Protein 5DYN (pdb70)

Sequence (363 aa):
VGSRTVLVYMIAQNSLAPLASADIEEMKEGMRQVDATSGNLLVYIDDYSAPRLIRLGKDKKGKVVEETIENYPEQNSADANVMKKVISTAFNQYKAEKYGMVFWSHGEGWIPSPAKTRWFGQDGNNYMDDIADLHAALQVAPDLDFLFFDACFMEAVEVAYALRDCGSYLISSPTEIPGPGAPYQTVVPAMFSAENAALKIASCYYDYYQSRYDDGIGMSNEDWTGGVSVGVAKMSELENNLAVATSKVLPRYITGKQNFDLSGVMCYDRRTDKQYYYDLDRFIYQITAGNGDYDSWREAFDKVMVYWKSTPRNYSAYAGMFTMNQDAKGLSTYIPRMSAPSLNTSYQQTEEWYKVSGWADTGWYK

Foldseek 3Di:
DPAEEEEEEAPAQDPCLVVVVVVVVVVLVVCLPPDQVRYWYWYWHDYVDWIFIWTQHADPVSRTDTGTQDTHGDDRSVDPVNVVVNVCSRCVVPPHPYYYYHYHDDDDPPDDDPDDDD/DDDDDPPDHDDLLNVLVVLVVPDAEQEDADLFAQCQALLSLQSCLRNYFKYKDFNAGHQPLTAPCVQLVVLCVDPDPSRVSNQCRRQVVQQVQADCQVVDDSVRHNQGDKMWMWGSVLSLVLLQLLLVQAQVQFAAADDDPCVVWAQRYPQVVPSFWTQPLVVSCRSVVVDPSSVSSVVSVVNTTPDIDTDQWGQDPRHGIDGDDPPGRGYIYGDDDPVCVVVVVVVCVGPSCVRSNVCNGNNHD

Organism: Bacteroides fragilis (strain ATCC 25285 / DSM 2151 / CCUG 4856 / JCM 11019 / LMG 10263 / NCTC 9343 / Onslow / VPI 2553 / EN-2) (NCBI:txid272559)

Radius of gyration: 20.01 Å; Cα contacts (8 Å, |Δi|>4): 851; chains: 2; bounding box: 63×44×42 Å

B-factor: mean 39.7, std 9.01, range [21.42, 95.85]

Solvent-accessible surface area: 14608 Å² total; per-residue (Å²): 151,58,9,9,0,0,0,0,0,0,0,0,47,13,82,28,13,106,38,2,70,50,2,17,90,41,0,38,92,1,0,143,157,10,91,16,117,29,6,15,2,0,0,0,2,0,25,151,62,50,1,62,0,11,27,2,0,62,38,209,98,39,147,21,48,97,58,91,36,49,100,8,100,104,41,44,0,6,56,19,102,27,0,64,102,0,0,36,27,0,7,88,106,48,145,20,94,60,32,0,0,0,0,9,4,48,7,16,0,13,14,33,13,94,60,157,134,286,26,0,0,39,6,30,121,70,44,2,37,13,74,66,0,51,40,0,5,96,67,15,39,103,0,22,0,0,2,0,8,2,25,4,0,0,0,0,4,0,0,15,16,0,68,79,6,7,41,54,0,0,2,0,0,0,14,24,6,23,28,4,1,4,0,45,57,0,0,38,5,0,36,24,97,84,76,1,4,62,93,0,0,34,33,1,23,72,64,4,76,78,109,51,75,61,13,120,62,46,45,78,175,78,22,10,0,1,1,0,1,0,0,0,76,1,86,36,0,96,61,0,4,78,12,1,42,147,4,2,36,156,63,7,101,42,121,135,81,45,108,38,84,59,9,3,14,0,2,68,17,117,123,74,68,29,1,18,0,4,0,29,2,0,87,64,30,1,88,24,58,50,31,11,82,72,3,68,123,9,4,83,114,0,26,64,33,53,98,30,3,77,69,3,67,1,74,142,62,22,41,10,77,4,50,158,58,3,39,0,0,0,2,0,2,3,32,92,100,24,87,85,27,14,79,20,0,68,122,19,83,1,16,114,58,0,7,3,38,90,0,18,13,44,179

Nearest PDB structures (foldseek):
  5dyn-assembly1_B  TM=1.004E+00  e=4.294E-53  Bacteroides fragilis
  6n9j-assembly2_B  TM=9.145E-01  e=2.510E-24  Bacteroides thetaiotaomicron VPI-5482
  6n9j-assembly1_A  TM=9.187E-01  e=7.320E-24  Bacteroides thetaiotaomicron VPI-5482
  4yec-assembly1_B  TM=8.849E-01  e=1.278E-18  Parabacteroides merdae ATCC 43184
  5l20-assembly2_B  TM=8.990E-01  e=5.184E-16  Bacteroides thetaiotaomicron VPI-5482

Structure (mmCIF, N/CA/C/O backbone):
data_5DYN
#
_entry.id   5DYN
#
_cell.length_a   124.320
_cell.length_b   48.900
_cell.length_c   60.880
_cell.angle_alpha   90.00
_cell.angle_beta   90.00
_cell.angle_gamma   90.00
#
_symmetry.space_group_name_H-M   'P 21 21 2'
#
loop_
_entity.id
_entity.type
_entity.pdbx_description
1 polymer 'Putative peptidase'
2 polymer 'Putative peptidase'
3 non-polymer 'SODIUM ION'
4 non-polymer 'CHLORIDE ION'
5 water water
#
loop_
_atom_site.group_PDB
_atom_site.id
_atom_site.type_symbol
_atom_site.label_atom_id
_atom_site.label_alt_id
_atom_site.label_comp_id
_atom_site.label_asym_id
_atom_site.label_entity_id
_atom_site.label_seq_id
_atom_site.pdbx_PDB_ins_code
_atom_site.Cartn_x
_atom_site.Cartn_y
_atom_site.Cartn_z
_atom_site.occupancy
_atom_site.B_iso_or_equiv
_atom_site.auth_seq_id
_atom_site.auth_comp_id
_atom_site.auth_asym_id
_atom_site.auth_atom_id
_atom_site.pdbx_PDB_model_num
ATOM 1 N N . VAL A 1 13 ? -50.348 -5.100 -35.930 1.00 64.60 30 VAL A N 1
ATOM 2 C CA . VAL A 1 13 ? -51.187 -4.474 -34.915 1.00 64.12 30 VAL A CA 1
ATOM 3 C C . VAL A 1 13 ? -50.544 -3.183 -34.399 1.00 66.32 30 VAL A C 1
ATOM 4 O O . VAL A 1 13 ? -51.242 -2.243 -34.011 1.00 72.39 30 VAL A O 1
ATOM 8 N N . GLY A 1 14 ? -49.214 -3.137 -34.413 1.00 65.14 31 GLY A N 1
ATOM 9 C CA . GLY A 1 14 ? -48.476 -1.949 -34.012 1.00 60.82 31 GLY A CA 1
ATOM 10 C C . GLY A 1 14 ? -48.605 -1.560 -32.548 1.00 61.34 31 GLY A C 1
ATOM 11 O O . GLY A 1 14 ? -48.064 -0.540 -32.118 1.00 49.13 31 GLY A O 1
ATOM 12 N N . SER A 1 15 ? -49.313 -2.378 -31.779 1.00 60.23 32 SER A N 1
ATOM 13 C CA . SER A 1 15 ? -49.586 -2.086 -30.377 1.00 56.49 32 SER A CA 1
ATOM 14 C C . SER A 1 15 ? -48.357 -2.258 -29.480 1.00 59.82 32 SER A C 1
ATOM 15 O O . SER A 1 15 ? -47.458 -3.045 -29.781 1.00 55.83 32 SER A O 1
ATOM 18 N N . ARG A 1 16 ? -48.322 -1.515 -28.377 1.00 54.85 33 ARG A N 1
ATOM 19 C CA . ARG A 1 16 ? -47.246 -1.655 -27.399 1.00 51.20 33 ARG A CA 1
ATOM 20 C C . ARG A 1 16 ? -47.758 -1.480 -25.973 1.00 48.40 33 ARG A C 1
ATOM 21 O O . ARG A 1 16 ? -48.613 -0.636 -25.711 1.00 53.84 33 ARG A O 1
ATOM 29 N N . THR A 1 17 ? -47.228 -2.282 -25.054 1.00 51.55 34 THR A N 1
ATOM 30 C CA . THR A 1 17 ? -47.570 -2.165 -23.639 1.00 48.31 34 THR A CA 1
ATOM 31 C C . THR A 1 17 ? -46.339 -1.818 -22.808 1.00 48.74 34 THR A C 1
ATOM 32 O O . THR A 1 17 ? -45.315 -2.497 -22.885 1.00 41.33 34 THR A O 1
ATOM 36 N N . VAL A 1 18 ? -46.442 -0.755 -22.017 1.00 47.54 35 VAL A N 1
ATOM 37 C CA . VAL A 1 18 ? -45.345 -0.347 -21.148 1.00 38.08 35 VAL A CA 1
ATOM 38 C C . VAL A 1 18 ? -45.799 -0.288 -19.694 1.00 36.37 35 VAL A C 1
ATOM 39 O O . VAL A 1 18 ? -46.758 0.404 -19.360 1.00 37.31 35 VAL A O 1
ATOM 43 N N . LEU A 1 19 ? -45.108 -1.028 -18.833 1.00 37.32 36 LEU A N 1
ATOM 44 C CA . LEU A 1 19 ? -45.377 -0.987 -17.402 1.00 34.31 36 LEU A CA 1
ATOM 45 C C . LEU A 1 19 ? -44.352 -0.106 -16.700 1.00 42.90 36 LEU A C 1
ATOM 46 O O . LEU A 1 19 ? -43.147 -0.343 -16.804 1.00 44.22 36 LEU A O 1
ATOM 51 N N . VAL A 1 20 ? -44.830 0.917 -15.998 1.00 37.81 37 VAL A N 1
ATOM 52 C CA . VAL A 1 20 ? -43.947 1.765 -15.206 1.00 32.31 37 VAL A CA 1
ATOM 53 C C . VAL A 1 20 ? -44.017 1.342 -13.743 1.00 37.17 37 VAL A C 1
ATOM 54 O O . VAL A 1 20 ? -45.049 1.496 -13.089 1.00 37.70 37 VAL A O 1
ATOM 58 N N . TYR A 1 21 ? -42.915 0.792 -13.242 1.00 36.20 38 TYR A N 1
ATOM 59 C CA . TYR A 1 21 ? -42.869 0.235 -11.896 1.00 35.82 38 TYR A CA 1
ATOM 60 C C . TYR A 1 21 ? -42.250 1.228 -10.917 1.00 30.01 38 TYR A C 1
ATOM 61 O O . TYR A 1 21 ? -41.040 1.445 -10.923 1.00 31.61 38 TYR A O 1
ATOM 70 N N . MET A 1 22 ? -43.082 1.821 -10.069 1.00 32.03 39 MET A N 1
ATOM 71 C CA . MET A 1 22 ? -42.616 2.864 -9.164 1.00 36.99 39 MET A CA 1
ATOM 72 C C . MET A 1 22 ? -42.503 2.400 -7.716 1.00 37.72 39 MET A C 1
ATOM 73 O O . MET A 1 22 ? -43.499 2.324 -6.994 1.00 34.47 39 MET A O 1
ATOM 78 N N . ILE A 1 23 ? -41.282 2.093 -7.299 1.00 37.62 40 ILE A N 1
ATOM 79 C CA . ILE A 1 23 ? -41.003 1.843 -5.895 1.00 34.27 40 ILE A CA 1
ATOM 80 C C . ILE A 1 23 ? -40.765 3.195 -5.230 1.00 35.44 40 ILE A C 1
ATOM 81 O O . ILE A 1 23 ? -39.628 3.655 -5.114 1.00 37.86 40 ILE A O 1
ATOM 86 N N . ALA A 1 24 ? -41.851 3.836 -4.810 1.00 38.20 41 ALA A N 1
ATOM 87 C CA . ALA A 1 24 ? -41.792 5.221 -4.357 1.00 32.87 41 ALA A CA 1
ATOM 88 C C . ALA A 1 24 ? -41.952 5.370 -2.846 1.00 36.40 41 ALA A C 1
ATOM 89 O O . ALA A 1 24 ? -42.076 6.485 -2.341 1.00 37.14 41 ALA A O 1
ATOM 91 N N . GLN A 1 25 ? -41.943 4.255 -2.123 1.00 37.93 42 GLN A N 1
ATOM 92 C CA . GLN A 1 25 ? -42.075 4.305 -0.670 1.00 38.05 42 GLN A CA 1
ATOM 93 C C . GLN A 1 25 ? -40.733 4.668 -0.048 1.00 35.03 42 GLN A C 1
ATOM 94 O O . GLN A 1 25 ? -40.106 3.868 0.651 1.00 38.19 42 GLN A O 1
ATOM 100 N N . ASN A 1 26 ? -40.303 5.894 -0.315 1.00 33.03 43 ASN A N 1
ATOM 101 C CA . ASN A 1 26 ? -38.999 6.369 0.103 1.00 33.45 43 ASN A CA 1
ATOM 102 C C . ASN A 1 26 ? -38.946 7.883 0.022 1.00 36.77 43 ASN A C 1
ATOM 103 O O . ASN A 1 26 ? -39.985 8.543 0.007 1.00 37.26 43 ASN A O 1
ATOM 108 N N . SER A 1 27 ? -37.738 8.429 -0.048 1.00 34.65 44 SER A N 1
ATOM 109 C CA . SER A 1 27 ? -37.553 9.874 -0.092 1.00 35.88 44 SER A CA 1
ATOM 110 C C . SER A 1 27 ? -38.075 10.492 -1.390 1.00 38.62 44 SER A C 1
ATOM 111 O O . SER A 1 27 ? -38.223 11.708 -1.483 1.00 39.87 44 SER A O 1
ATOM 114 N N . LEU A 1 28 ? -38.354 9.658 -2.386 1.00 31.59 45 LEU A N 1
ATOM 115 C CA . LEU A 1 28 ? -38.796 10.150 -3.687 1.00 30.99 45 LEU A CA 1
ATOM 116 C C . LEU A 1 28 ? -40.313 10.235 -3.788 1.00 37.53 45 LEU A C 1
ATOM 117 O O . LEU A 1 28 ? -40.848 10.663 -4.813 1.00 34.09 45 LEU A O 1
ATOM 122 N N . ALA A 1 29 ? -41.001 9.819 -2.728 1.00 33.45 46 ALA A N 1
ATOM 123 C CA . ALA A 1 29 ? -42.463 9.845 -2.698 1.00 36.43 46 ALA A CA 1
ATOM 124 C C . ALA A 1 29 ? -43.067 11.203 -3.089 1.00 32.84 46 ALA A C 1
ATOM 125 O O . ALA A 1 29 ? -44.018 11.237 -3.865 1.00 39.37 46 ALA A O 1
ATOM 127 N N . PRO A 1 30 ? -42.527 12.324 -2.565 1.00 34.69 47 PRO A N 1
ATOM 128 C CA . PRO A 1 30 ? -43.120 13.607 -2.967 1.00 32.26 47 PRO A CA 1
ATOM 129 C C . PRO A 1 30 ? -42.959 13.923 -4.454 1.00 37.89 47 PRO A C 1
ATOM 130 O O . PRO A 1 30 ? -43.666 14.785 -4.971 1.00 43.10 47 PRO A O 1
ATOM 134 N N . LEU A 1 31 ? -42.042 13.234 -5.124 1.00 39.75 48 LEU A N 1
ATOM 135 C CA . LEU A 1 31 ? -41.758 13.492 -6.533 1.00 37.79 48 LEU A CA 1
ATOM 136 C C . LEU A 1 31 ? -42.551 12.584 -7.473 1.00 31.27 48 LEU A C 1
ATOM 137 O O . LEU A 1 31 ? -42.591 12.816 -8.680 1.00 41.02 48 LEU A O 1
ATOM 142 N N . ALA A 1 32 ? -43.177 11.554 -6.915 1.00 35.57 49 ALA A N 1
ATOM 143 C CA . ALA A 1 32 ? -43.884 10.553 -7.711 1.00 36.34 49 ALA A CA 1
ATOM 144 C C . ALA A 1 32 ? -45.086 11.142 -8.439 1.00 40.82 49 ALA A C 1
ATOM 145 O O . ALA A 1 32 ? -45.369 10.787 -9.584 1.00 38.87 49 ALA A O 1
ATOM 147 N N . SER A 1 33 ? -45.786 12.046 -7.764 1.00 40.73 50 SER A N 1
ATOM 148 C CA . SER A 1 33 ? -47.002 12.642 -8.299 1.00 40.00 50 SER A CA 1
ATOM 149 C C . SER A 1 33 ? -46.756 13.411 -9.595 1.00 40.23 50 SER A C 1
ATOM 150 O O . SER A 1 33 ? -47.492 13.251 -10.569 1.00 39.19 50 SER A O 1
ATOM 153 N N . ALA A 1 34 ? -45.720 14.243 -9.597 1.00 43.42 51 ALA A N 1
ATOM 154 C CA . ALA A 1 34 ? -45.390 15.062 -10.758 1.00 35.53 51 ALA A CA 1
ATOM 155 C C . ALA A 1 34 ? -45.161 14.206 -11.996 1.00 38.35 51 ALA A C 1
ATOM 156 O O . ALA A 1 34 ? -45.726 14.473 -13.055 1.00 43.16 51 ALA A O 1
ATOM 158 N N . ASP A 1 35 ? -44.337 13.172 -11.850 1.00 38.48 52 ASP A N 1
ATOM 159 C CA . ASP A 1 35 ? -44.034 12.255 -12.946 1.00 36.28 52 ASP A CA 1
ATOM 160 C C . ASP A 1 35 ? -45.287 11.594 -13.512 1.00 41.84 52 ASP A C 1
ATOM 161 O O . ASP A 1 35 ? -45.470 11.545 -14.728 1.00 45.17 52 ASP A O 1
ATOM 166 N N . ILE A 1 36 ? -46.145 11.088 -12.631 1.00 38.02 53 ILE A N 1
ATOM 167 C CA . ILE A 1 36 ? -47.393 10.465 -13.058 1.00 44.71 53 ILE A CA 1
ATOM 168 C C . ILE A 1 36 ? -48.255 11.462 -13.831 1.00 47.14 53 ILE A C 1
ATOM 169 O O . ILE A 1 36 ? -48.867 11.115 -14.842 1.00 48.96 53 ILE A O 1
ATOM 174 N N . GLU A 1 37 ? -48.289 12.705 -13.363 1.00 41.74 54 GLU A N 1
ATOM 175 C CA . GLU A 1 37 ? -49.035 13.745 -14.059 1.00 43.42 54 GLU A CA 1
ATOM 176 C C . GLU A 1 37 ? -48.387 14.047 -15.407 1.00 44.57 54 GLU A C 1
ATOM 177 O O . GLU A 1 37 ? -49.080 14.263 -16.402 1.00 43.79 54 GLU A O 1
ATOM 183 N N . GLU A 1 38 ? -47.058 14.045 -15.438 1.00 44.61 55 GLU A N 1
ATOM 184 C CA . GLU A 1 38 ? -46.323 14.217 -16.686 1.00 39.93 55 GLU A CA 1
ATOM 185 C C . GLU A 1 38 ? -46.625 13.078 -17.658 1.00 42.59 55 GLU A C 1
ATOM 186 O O . GLU A 1 38 ? -46.626 13.268 -18.874 1.00 42.55 55 GLU A O 1
ATOM 192 N N . MET A 1 39 ? -46.881 11.894 -17.114 1.00 42.26 56 MET A N 1
ATOM 193 C CA . MET A 1 39 ? -47.219 10.741 -17.937 1.00 45.33 56 MET A CA 1
ATOM 194 C C . MET A 1 39 ? -48.576 10.928 -18.608 1.00 46.51 56 MET A C 1
ATOM 195 O O . MET A 1 39 ? -48.729 10.640 -19.795 1.00 47.93 56 MET A O 1
ATOM 200 N N . LYS A 1 40 ? -49.555 11.408 -17.846 1.00 44.96 57 LYS A N 1
ATOM 201 C CA . LYS A 1 40 ? -50.876 11.705 -18.394 1.00 48.43 57 LYS A CA 1
ATOM 202 C C . LYS A 1 40 ? -50.768 12.713 -19.528 1.00 46.56 57 LYS A C 1
ATOM 203 O O . LYS A 1 40 ? -51.339 12.525 -20.601 1.00 47.84 57 LYS A O 1
ATOM 209 N N . GLU A 1 41 ? -50.025 13.784 -19.272 1.00 45.11 58 GLU A N 1
ATOM 210 C CA . GLU A 1 41 ? -49.785 14.824 -20.261 1.00 45.71 58 GLU A CA 1
ATOM 211 C C . GLU A 1 41 ? -49.124 14.261 -21.517 1.00 49.85 58 GLU A C 1
ATOM 212 O O . GLU A 1 41 ? -49.509 14.599 -22.636 1.00 52.85 58 GLU A O 1
ATOM 218 N N . GLY A 1 42 ? -48.131 13.396 -21.328 1.00 48.83 59 GLY A N 1
ATOM 219 C CA . GLY A 1 42 ? -47.442 12.779 -22.448 1.00 43.84 59 GLY A CA 1
ATOM 220 C C . GLY A 1 42 ? -48.324 11.769 -23.155 1.00 46.91 59 GLY A C 1
ATOM 221 O O . GLY A 1 42 ? -48.195 11.539 -24.357 1.00 45.58 59 GLY A O 1
ATOM 222 N N . MET A 1 43 ? -49.233 11.169 -22.398 1.00 44.75 60 MET A N 1
ATOM 223 C CA . MET A 1 43 ? -50.148 10.171 -22.934 1.00 49.34 60 MET A CA 1
ATOM 224 C C . MET A 1 43 ? -51.144 10.798 -23.909 1.00 53.33 60 MET A C 1
ATOM 225 O O . MET A 1 43 ? -51.767 10.101 -24.713 1.00 48.99 60 MET A O 1
ATOM 230 N N . ARG A 1 44 ? -51.275 12.120 -23.844 1.00 48.90 61 ARG A N 1
ATOM 231 C CA . ARG A 1 44 ? -52.201 12.849 -24.704 1.00 49.22 61 ARG A CA 1
ATOM 232 C C . ARG A 1 44 ? -51.829 12.722 -26.177 1.00 51.81 61 ARG A C 1
ATOM 233 O O . ARG A 1 44 ? -52.694 12.509 -27.026 1.00 53.47 61 ARG A O 1
ATOM 241 N N . GLN A 1 45 ? -50.543 12.853 -26.481 1.00 55.11 62 GLN A N 1
ATOM 242 C CA . GLN A 1 45 ? -50.085 12.709 -27.857 1.00 56.94 62 GLN A CA 1
ATOM 243 C C . GLN A 1 45 ? -49.688 11.263 -28.145 1.00 57.20 62 GLN A C 1
ATOM 244 O O . GLN A 1 45 ? -48.761 11.007 -28.912 1.00 59.05 62 GLN A O 1
ATOM 250 N N . VAL A 1 46 ? -50.401 10.327 -27.521 1.00 56.48 63 VAL A N 1
ATOM 251 C CA . VAL A 1 46 ? -50.187 8.898 -27.729 1.00 47.70 63 VAL A CA 1
ATOM 252 C C . VAL A 1 46 ? -51.502 8.201 -28.079 1.00 57.40 63 VAL A C 1
ATOM 253 O O . VAL A 1 46 ? -52.525 8.422 -27.430 1.00 55.85 63 VAL A O 1
ATOM 257 N N . ASP A 1 47 ? -51.467 7.363 -29.111 1.00 60.13 64 ASP A N 1
ATOM 258 C CA . ASP A 1 47 ? -52.641 6.614 -29.549 1.00 48.17 64 ASP A CA 1
ATOM 259 C C . ASP A 1 47 ? -53.049 5.573 -28.505 1.00 55.05 64 ASP A C 1
ATOM 260 O O . ASP A 1 47 ? -52.495 4.474 -28.460 1.00 57.28 64 ASP A O 1
ATOM 265 N N . ALA A 1 48 ? -54.031 5.922 -27.678 1.00 57.41 65 ALA A N 1
ATOM 266 C CA . ALA A 1 48 ? -54.388 5.111 -26.515 1.00 55.00 65 ALA A CA 1
ATOM 267 C C . ALA A 1 48 ? -55.218 3.874 -26.851 1.00 59.17 65 ALA A C 1
ATOM 268 O O . ALA A 1 48 ? -55.690 3.182 -25.948 1.00 58.75 65 ALA A O 1
ATOM 270 N N . THR A 1 49 ? -55.400 3.591 -28.136 1.00 61.72 66 THR A N 1
ATOM 271 C CA . THR A 1 49 ? -56.139 2.398 -28.527 1.00 59.74 66 THR A CA 1
ATOM 272 C C . THR A 1 49 ? -55.195 1.210 -28.693 1.00 63.93 66 THR A C 1
ATOM 273 O O . THR A 1 49 ? -55.573 0.068 -28.432 1.00 68.63 66 THR A O 1
ATOM 277 N N . SER A 1 50 ? -53.962 1.489 -29.109 1.00 58.25 67 SER A N 1
ATOM 278 C CA . SER A 1 50 ? -52.970 0.443 -29.332 1.00 60.79 67 SER A CA 1
ATOM 279 C C . SER A 1 50 ? -51.856 0.494 -28.286 1.00 60.94 67 SER A C 1
ATOM 280 O O . SER A 1 50 ? -51.235 -0.523 -27.975 1.00 53.26 67 SER A O 1
ATOM 283 N N . GLY A 1 51 ? -51.610 1.682 -27.742 1.00 58.02 68 GLY A N 1
ATOM 284 C CA . GLY A 1 51 ? -50.601 1.850 -26.711 1.00 52.33 68 GLY A CA 1
ATOM 285 C C . GLY A 1 51 ? -51.177 1.727 -25.313 1.00 54.45 68 GLY A C 1
ATOM 286 O O . GLY A 1 51 ? -52.154 2.396 -24.973 1.00 57.50 68 GLY A O 1
ATOM 287 N N . ASN A 1 52 ? -50.572 0.867 -24.500 1.00 52.42 69 ASN A N 1
ATOM 288 C CA . ASN A 1 52 ? -51.023 0.661 -23.129 1.00 42.09 69 ASN A CA 1
ATOM 289 C C . ASN A 1 52 ? -49.977 1.081 -22.105 1.00 46.83 69 ASN A C 1
ATOM 290 O O . ASN A 1 52 ? -48.981 0.382 -21.903 1.00 48.34 69 ASN A O 1
ATOM 295 N N . LEU A 1 53 ? -50.201 2.222 -21.460 1.00 43.28 70 LEU A N 1
ATOM 296 C CA . LEU A 1 53 ? -49.326 2.656 -20.378 1.00 40.14 70 LEU A CA 1
ATOM 297 C C . LEU A 1 53 ? -49.893 2.249 -19.030 1.00 38.65 70 LEU A C 1
ATOM 298 O O . LEU A 1 53 ? -50.837 2.858 -18.526 1.00 40.48 70 LEU A O 1
ATOM 303 N N . LEU A 1 54 ? -49.308 1.213 -18.449 1.00 41.79 71 LEU A N 1
ATOM 304 C CA . LEU A 1 54 ? -49.714 0.764 -17.131 1.00 40.52 71 LEU A CA 1
ATOM 305 C C . LEU A 1 54 ? -48.752 1.319 -16.092 1.00 36.47 71 LEU A C 1
ATOM 306 O O . LEU A 1 54 ? -47.558 1.466 -16.347 1.00 34.35 71 LEU A O 1
ATOM 311 N N . VAL A 1 55 ? -49.283 1.646 -14.923 1.00 39.05 72 VAL A N 1
ATOM 312 C CA . VAL A 1 55 ? -48.481 2.249 -13.875 1.00 35.73 72 VAL A CA 1
ATOM 313 C C . VAL A 1 55 ? -48.698 1.539 -12.553 1.00 36.21 72 VAL A C 1
ATOM 314 O O . VAL A 1 55 ? -49.816 1.480 -12.044 1.00 41.40 72 VAL A O 1
ATOM 318 N N . TYR A 1 56 ? -47.626 0.986 -12.005 1.00 37.75 73 TYR A N 1
ATOM 319 C CA . TYR A 1 56 ? -47.655 0.490 -10.640 1.00 35.99 73 TYR A CA 1
ATOM 320 C C . TYR A 1 56 ? -47.007 1.538 -9.741 1.00 34.64 73 TYR A C 1
ATOM 321 O O . TYR A 1 56 ? -45.840 1.885 -9.921 1.00 35.15 73 TYR A O 1
ATOM 330 N N . ILE A 1 57 ? -47.770 2.059 -8.789 1.00 27.84 74 ILE A N 1
ATOM 331 C CA . ILE A 1 57 ? -47.256 3.091 -7.899 1.00 28.71 74 ILE A CA 1
ATOM 332 C C . ILE A 1 57 ? -47.448 2.702 -6.438 1.00 32.26 74 ILE A C 1
ATOM 333 O O . ILE A 1 57 ? -48.565 2.450 -5.980 1.00 33.89 74 ILE A O 1
ATOM 338 N N . ASP A 1 58 ? -46.337 2.640 -5.715 1.00 34.33 75 ASP A N 1
ATOM 339 C CA . ASP A 1 58 ? -46.354 2.325 -4.295 1.00 35.22 75 ASP A CA 1
ATOM 340 C C . ASP A 1 58 ? -45.668 3.443 -3.517 1.00 36.90 75 ASP A C 1
ATOM 341 O O . ASP A 1 58 ? -44.465 3.381 -3.255 1.00 38.20 75 ASP A O 1
ATOM 346 N N . ASP A 1 59 ? -46.435 4.470 -3.162 1.00 32.04 76 ASP A N 1
ATOM 347 C CA . ASP A 1 59 ? -45.886 5.621 -2.451 1.00 39.92 76 ASP A CA 1
ATOM 348 C C . ASP A 1 59 ? -46.121 5.502 -0.947 1.00 35.45 76 ASP A C 1
ATOM 349 O O . ASP A 1 59 ? -45.799 4.480 -0.348 1.00 38.92 76 ASP A O 1
ATOM 354 N N . TYR A 1 60 ? -46.675 6.543 -0.334 1.00 38.35 77 TYR A N 1
ATOM 355 C CA . TYR A 1 60 ? -46.937 6.504 1.102 1.00 40.50 77 TYR A CA 1
ATOM 356 C C . TYR A 1 60 ? -48.348 6.012 1.399 1.00 43.04 77 TYR A C 1
ATOM 357 O O . TYR A 1 60 ? -48.807 6.070 2.537 1.00 50.96 77 TYR A O 1
ATOM 366 N N . SER A 1 61 ? -49.032 5.531 0.368 1.00 44.32 78 SER A N 1
ATOM 367 C CA . SER A 1 61 ? -50.329 4.888 0.544 1.00 49.72 78 SER A CA 1
ATOM 368 C C . SER A 1 61 ? -50.343 3.553 -0.196 1.00 48.72 78 SER A C 1
ATOM 369 O O . SER A 1 61 ? -49.358 3.188 -0.839 1.00 49.22 78 SER A O 1
ATOM 372 N N . ALA A 1 62 ? -51.456 2.832 -0.097 1.00 47.25 79 ALA A N 1
ATOM 373 C CA . ALA A 1 62 ? -51.566 1.477 -0.638 1.00 47.27 79 ALA A CA 1
ATOM 374 C C . ALA A 1 62 ? -51.177 1.392 -2.112 1.00 43.62 79 ALA A C 1
ATOM 375 O O . ALA A 1 62 ? -51.535 2.264 -2.903 1.00 45.50 79 ALA A O 1
ATOM 377 N N . PRO A 1 63 ? -50.431 0.337 -2.478 1.00 39.26 80 PRO A N 1
ATOM 378 C CA . PRO A 1 63 ? -50.014 0.111 -3.865 1.00 43.10 80 PRO A CA 1
ATOM 379 C C . PRO A 1 63 ? -51.210 -0.002 -4.799 1.00 39.02 80 PRO A C 1
ATOM 380 O O . PRO A 1 63 ? -52.293 -0.390 -4.363 1.00 42.51 80 PRO A O 1
ATOM 384 N N . ARG A 1 64 ? -51.015 0.336 -6.067 1.00 36.44 81 ARG A N 1
ATOM 385 C CA . ARG A 1 64 ? -52.098 0.266 -7.033 1.00 33.07 81 ARG A CA 1
ATOM 386 C C . ARG A 1 64 ? -51.570 0.166 -8.459 1.00 38.41 81 ARG A C 1
ATOM 387 O O . ARG A 1 64 ? -50.635 0.868 -8.842 1.00 33.75 81 ARG A O 1
ATOM 395 N N . LEU A 1 65 ? -52.169 -0.729 -9.235 1.00 38.86 82 LEU A N 1
ATOM 396 C CA . LEU A 1 65 ? -51.848 -0.844 -10.647 1.00 38.75 82 LEU A CA 1
ATOM 397 C C . LEU A 1 65 ? -52.939 -0.177 -11.470 1.00 40.98 82 LEU A C 1
ATOM 398 O O . LEU A 1 65 ? -54.103 -0.575 -11.415 1.00 38.79 82 LEU A O 1
ATOM 403 N N . ILE A 1 66 ? -52.557 0.844 -12.225 1.00 35.45 83 ILE A N 1
ATOM 404 C CA . ILE A 1 66 ? -53.512 1.602 -13.014 1.00 39.98 83 ILE A CA 1
ATOM 405 C C . ILE A 1 66 ? -53.124 1.626 -14.484 1.00 44.96 83 ILE A C 1
ATOM 406 O O . ILE A 1 66 ? -52.042 1.178 -14.861 1.00 46.72 83 ILE A O 1
ATOM 411 N N . ARG A 1 67 ? -54.023 2.151 -15.306 1.00 41.60 84 ARG A N 1
ATOM 412 C CA . ARG A 1 67 ? -53.771 2.317 -16.727 1.00 38.98 84 ARG A CA 1
ATOM 413 C C . ARG A 1 67 ? -54.155 3.728 -17.137 1.00 40.74 84 ARG A C 1
ATOM 414 O O . ARG A 1 67 ? -55.247 4.194 -16.818 1.00 46.96 84 ARG A O 1
ATOM 422 N N . LEU A 1 68 ? -53.254 4.411 -17.831 1.00 46.80 85 LEU A N 1
ATOM 423 C CA . LEU A 1 68 ? -53.509 5.783 -18.253 1.00 43.04 85 LEU A CA 1
ATOM 424 C C . LEU A 1 68 ? -54.138 5.815 -19.639 1.00 42.23 85 LEU A C 1
ATOM 425 O O . LEU A 1 68 ? -53.487 6.170 -20.619 1.00 46.09 85 LEU A O 1
ATOM 430 N N . GLY A 1 69 ? -55.408 5.434 -19.713 1.00 51.92 86 GLY A N 1
ATOM 431 C CA . GLY A 1 69 ? -56.133 5.455 -20.968 1.00 56.40 86 GLY A CA 1
ATOM 432 C C . GLY A 1 69 ? -56.826 6.784 -21.182 1.00 56.65 86 GLY A C 1
ATOM 433 O O . GLY A 1 69 ? -56.710 7.694 -20.363 1.00 57.54 86 GLY A O 1
ATOM 434 N N . LYS A 1 70 ? -57.545 6.899 -22.292 1.00 64.53 87 LYS A N 1
ATOM 435 C CA . LYS A 1 70 ? -58.310 8.105 -22.586 1.00 65.71 87 LYS A CA 1
ATOM 436 C C . LYS A 1 70 ? -59.799 7.810 -22.541 1.00 63.06 87 LYS A C 1
ATOM 437 O O . LYS A 1 70 ? -60.230 6.741 -22.971 1.00 65.30 87 LYS A O 1
ATOM 443 N N . ASP A 1 71 ? -60.589 8.749 -22.028 1.00 65.14 88 ASP A N 1
ATOM 444 C CA . ASP A 1 71 ? -62.035 8.584 -22.070 1.00 69.55 88 ASP A CA 1
ATOM 445 C C . ASP A 1 71 ? -62.520 8.797 -23.502 1.00 72.08 88 ASP A C 1
ATOM 446 O O . ASP A 1 71 ? -61.735 9.131 -24.387 1.00 70.78 88 ASP A O 1
ATOM 451 N N . LYS A 1 72 ? -63.812 8.611 -23.730 1.00 76.07 89 LYS A N 1
ATOM 452 C CA . LYS A 1 72 ? -64.354 8.653 -25.083 1.00 71.26 89 LYS A CA 1
ATOM 453 C C . LYS A 1 72 ? -64.334 10.086 -25.636 1.00 71.92 89 LYS A C 1
ATOM 454 O O . LYS A 1 72 ? -64.655 10.317 -26.804 1.00 70.21 89 LYS A O 1
ATOM 460 N N . LYS A 1 73 ? -63.951 11.041 -24.790 1.00 71.61 90 LYS A N 1
ATOM 461 C CA . LYS A 1 73 ? -63.785 12.439 -25.196 1.00 67.38 90 LYS A CA 1
ATOM 462 C C . LYS A 1 73 ? -62.318 12.772 -25.480 1.00 69.17 90 LYS A C 1
ATOM 463 O O . LYS A 1 73 ? -61.999 13.855 -25.975 1.00 64.22 90 LYS A O 1
ATOM 465 N N . GLY A 1 74 ? -61.429 11.836 -25.158 1.00 68.55 91 GLY A N 1
ATOM 466 C CA . GLY A 1 74 ? -60.010 12.009 -25.419 1.00 63.36 91 GLY A CA 1
ATOM 467 C C . GLY A 1 74 ? -59.203 12.457 -24.213 1.00 64.82 91 GLY A C 1
ATOM 468 O O . GLY A 1 74 ? -57.975 12.531 -24.270 1.00 60.56 91 GLY A O 1
ATOM 469 N N . LYS A 1 75 ? -59.896 12.762 -23.121 1.00 62.84 92 LYS A N 1
ATOM 470 C CA . LYS A 1 75 ? -59.241 13.167 -21.882 1.00 63.56 92 LYS A CA 1
ATOM 471 C C . LYS A 1 75 ? -58.538 11.977 -21.236 1.00 61.89 92 LYS A C 1
ATOM 472 O O . LYS A 1 75 ? -59.122 10.903 -21.102 1.00 68.48 92 LYS A O 1
ATOM 478 N N . VAL A 1 76 ? -57.282 12.165 -20.842 1.00 57.61 93 VAL A N 1
ATOM 479 C CA . VAL A 1 76 ? -56.528 11.101 -20.188 1.00 55.11 93 VAL A CA 1
ATOM 480 C C . VAL A 1 76 ? -57.104 10.807 -18.806 1.00 60.62 93 VAL A C 1
ATOM 481 O O . VAL A 1 76 ? -57.281 11.714 -17.994 1.00 67.13 93 VAL A O 1
ATOM 485 N N . VAL A 1 77 ? -57.406 9.538 -18.547 1.00 55.04 94 VAL A N 1
ATOM 486 C CA . VAL A 1 77 ? -58.009 9.140 -17.279 1.00 52.43 94 VAL A CA 1
ATOM 487 C C . VAL A 1 77 ? -57.322 7.918 -16.672 1.00 53.75 94 VAL A C 1
ATOM 488 O O . VAL A 1 77 ? -56.832 7.044 -17.389 1.00 49.63 94 VAL A O 1
ATOM 492 N N . GLU A 1 78 ? -57.290 7.868 -15.344 1.00 48.24 95 GLU A N 1
ATOM 493 C CA . GLU A 1 78 ? -56.730 6.726 -14.632 1.00 48.76 95 GLU A CA 1
ATOM 494 C C . GLU A 1 78 ? -57.729 5.578 -14.575 1.00 46.00 95 GLU A C 1
ATOM 495 O O . GLU A 1 78 ? -58.881 5.769 -14.195 1.00 53.80 95 GLU A O 1
ATOM 501 N N . GLU A 1 79 ? -57.281 4.384 -14.946 1.00 49.70 96 GLU A N 1
ATOM 502 C CA . GLU A 1 79 ? -58.125 3.199 -14.879 1.00 43.87 96 GLU A CA 1
ATOM 503 C C . GLU A 1 79 ? -57.532 2.174 -13.922 1.00 47.45 96 GLU A C 1
ATOM 504 O O . GLU A 1 79 ? -56.447 1.649 -14.163 1.00 49.21 96 GLU A O 1
ATOM 510 N N . THR A 1 80 ? -58.246 1.888 -12.839 1.00 46.02 97 THR A N 1
ATOM 511 C CA . THR A 1 80 ? -57.768 0.929 -11.849 1.00 40.36 97 THR A CA 1
ATOM 512 C C . THR A 1 80 ? -57.815 -0.501 -12.377 1.00 46.94 97 THR A C 1
ATOM 513 O O . THR A 1 80 ? -58.881 -1.011 -12.724 1.00 43.08 97 THR A O 1
ATOM 517 N N . ILE A 1 81 ? -56.648 -1.137 -12.439 1.00 47.54 98 ILE A N 1
ATOM 518 C CA . ILE A 1 81 ? -56.546 -2.527 -12.872 1.00 44.00 98 ILE A CA 1
ATOM 519 C C . ILE A 1 81 ? -56.571 -3.465 -11.668 1.00 53.68 98 ILE A C 1
ATOM 520 O O . ILE A 1 81 ? -57.241 -4.501 -11.687 1.00 52.74 98 ILE A O 1
ATOM 525 N N . GLU A 1 82 ? -55.834 -3.095 -10.624 1.00 49.53 99 GLU A N 1
ATOM 526 C CA . GLU A 1 82 ? -55.838 -3.853 -9.378 1.00 49.97 99 GLU A CA 1
ATOM 527 C C . GLU A 1 82 ? -55.331 -3.003 -8.219 1.00 49.07 99 GLU A C 1
ATOM 528 O O . GLU A 1 82 ? -54.378 -2.239 -8.366 1.00 51.06 99 GLU A O 1
ATOM 534 N N . ASN A 1 83 ? -55.990 -3.127 -7.072 1.00 52.06 100 ASN A N 1
ATOM 535 C CA . ASN A 1 83 ? -55.496 -2.529 -5.839 1.00 50.22 100 ASN A CA 1
ATOM 536 C C . ASN A 1 83 ? -54.815 -3.592 -4.991 1.00 50.25 100 ASN A C 1
ATOM 537 O O . ASN A 1 83 ? -55.212 -4.756 -5.001 1.00 42.62 100 ASN A O 1
ATOM 542 N N . TYR A 1 84 ? -53.783 -3.193 -4.260 1.00 45.89 101 TYR A N 1
ATOM 543 C CA . TYR A 1 84 ? -53.018 -4.145 -3.472 1.00 44.98 101 TYR A CA 1
ATOM 544 C C . TYR A 1 84 ? -53.009 -3.756 -2.004 1.00 44.23 101 TYR A C 1
ATOM 545 O O . TYR A 1 84 ? -53.118 -2.576 -1.672 1.00 51.09 101 TYR A O 1
ATOM 554 N N . PRO A 1 85 ? -52.889 -4.753 -1.115 1.00 45.11 102 PRO A N 1
ATOM 555 C CA . PRO A 1 85 ? -52.593 -4.462 0.289 1.00 35.04 102 PRO A CA 1
ATOM 556 C C . PRO A 1 85 ? -51.187 -3.902 0.399 1.00 40.76 102 PRO A C 1
ATOM 557 O O . PRO A 1 85 ? -50.424 -4.016 -0.561 1.00 42.76 102 PRO A O 1
ATOM 561 N N . GLU A 1 86 ? -50.842 -3.307 1.534 1.00 47.54 103 GLU A N 1
ATOM 562 C CA . GLU A 1 86 ? -49.494 -2.789 1.696 1.00 44.92 103 GLU A CA 1
ATOM 563 C C . GLU A 1 86 ? -48.497 -3.935 1.618 1.00 48.27 103 GLU A C 1
ATOM 564 O O . GLU A 1 86 ? -48.729 -5.013 2.164 1.00 44.63 103 GLU A O 1
ATOM 570 N N . GLN A 1 87 ? -47.393 -3.699 0.921 1.00 45.75 104 GLN A N 1
ATOM 571 C CA . GLN A 1 87 ? -46.461 -4.766 0.601 1.00 42.58 104 GLN A CA 1
ATOM 572 C C . GLN A 1 87 ? -45.105 -4.210 0.210 1.00 34.03 104 GLN A C 1
ATOM 573 O O . GLN A 1 87 ? -44.987 -3.047 -0.161 1.00 41.84 104 GLN A O 1
ATOM 579 N N . ASN A 1 88 ? -44.083 -5.051 0.298 1.00 38.31 105 ASN A N 1
ATOM 580 C CA . ASN A 1 88 ? -42.757 -4.691 -0.176 1.00 35.39 105 ASN A CA 1
ATOM 581 C C . ASN A 1 88 ? -42.690 -4.811 -1.693 1.00 37.79 105 ASN A C 1
ATOM 582 O O . ASN A 1 88 ? -42.619 -5.915 -2.231 1.00 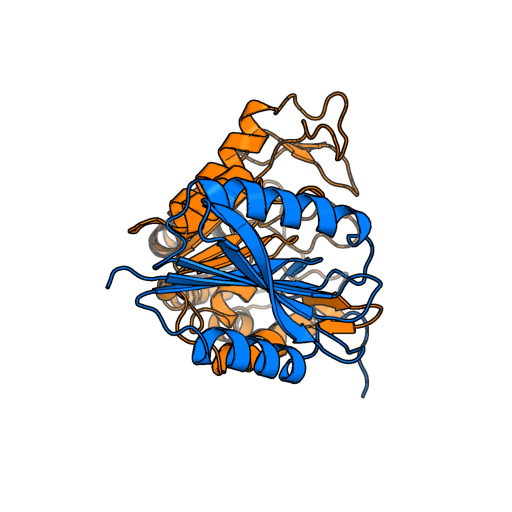37.54 105 ASN A O 1
ATOM 587 N N . SER A 1 89 ? -42.718 -3.672 -2.379 1.00 34.51 106 SER A N 1
ATOM 588 C CA . SER A 1 89 ? -42.689 -3.659 -3.838 1.00 34.05 106 SER A CA 1
ATOM 589 C C . SER A 1 89 ? -41.292 -3.960 -4.381 1.00 33.26 106 SER A C 1
ATOM 590 O O . SER A 1 89 ? -41.104 -4.107 -5.589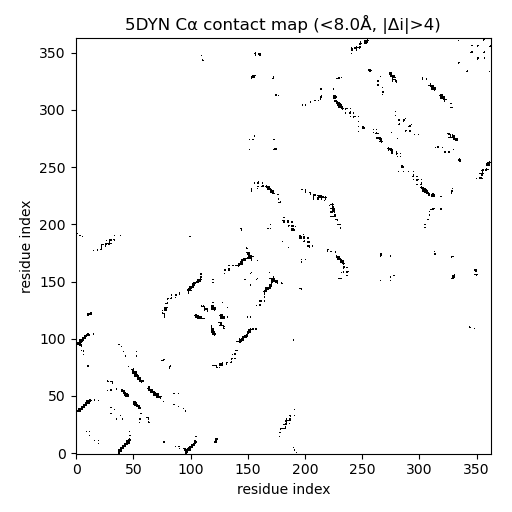 1.00 33.68 106 SER A O 1
ATOM 593 N N . ALA A 1 90 ? -40.319 -4.050 -3.479 1.00 37.90 107 ALA A N 1
ATOM 594 C CA . ALA A 1 90 ? -38.955 -4.409 -3.849 1.00 35.55 107 ALA A CA 1
ATOM 595 C C . ALA A 1 90 ? -38.744 -5.912 -3.711 1.00 38.20 107 ALA A C 1
ATOM 596 O O . ALA A 1 90 ? -37.621 -6.406 -3.824 1.00 38.54 107 ALA A O 1
ATOM 598 N N . ASP A 1 91 ? -39.835 -6.631 -3.459 1.00 35.50 108 ASP A N 1
ATOM 599 C CA . ASP A 1 91 ? -39.801 -8.087 -3.387 1.00 33.45 108 ASP A CA 1
ATOM 600 C C . ASP A 1 91 ? -40.073 -8.680 -4.764 1.00 36.76 108 ASP A C 1
ATOM 601 O O . ASP A 1 91 ? -40.941 -8.198 -5.492 1.00 37.42 108 ASP A O 1
ATOM 606 N N . ALA A 1 92 ? -39.328 -9.724 -5.115 1.00 39.96 109 ALA A N 1
ATOM 607 C CA . ALA A 1 92 ? -39.389 -10.296 -6.457 1.00 39.89 109 ALA A CA 1
ATOM 608 C C . ALA A 1 92 ? -40.764 -10.867 -6.782 1.00 39.41 109 ALA A C 1
ATOM 609 O O . ALA A 1 92 ? -41.304 -10.630 -7.863 1.00 41.72 109 ALA A O 1
ATOM 611 N N . ASN A 1 93 ? -41.335 -11.619 -5.850 1.00 39.57 110 ASN A N 1
ATOM 612 C CA . ASN A 1 93 ? -42.622 -12.251 -6.100 1.00 41.61 110 ASN A CA 1
ATOM 613 C C . ASN A 1 93 ? -43.752 -11.231 -6.196 1.00 45.23 110 ASN A C 1
ATOM 614 O O . ASN A 1 93 ? -44.719 -11.437 -6.929 1.00 44.22 110 ASN A O 1
ATOM 619 N N . VAL A 1 94 ? -43.621 -10.127 -5.466 1.00 37.65 111 VAL A N 1
ATOM 620 C CA . VAL A 1 94 ? -44.569 -9.028 -5.593 1.00 37.30 111 VAL A CA 1
ATOM 621 C C . VAL A 1 94 ? -44.457 -8.406 -6.982 1.00 41.01 111 VAL A C 1
ATOM 622 O O . VAL A 1 94 ? -45.467 -8.149 -7.642 1.00 37.91 111 VAL A O 1
ATOM 626 N N . MET A 1 95 ? -43.224 -8.174 -7.423 1.00 33.73 112 MET A N 1
ATOM 627 C CA . MET A 1 95 ? -42.982 -7.626 -8.753 1.00 35.23 112 MET A CA 1
ATOM 628 C C . MET A 1 95 ? -43.476 -8.587 -9.831 1.00 35.49 112 MET A C 1
ATOM 629 O O . MET A 1 95 ? -44.055 -8.161 -10.829 1.00 36.75 112 MET A O 1
ATOM 634 N N . LYS A 1 96 ? -43.247 -9.881 -9.618 1.00 37.63 113 LYS A N 1
ATOM 635 C CA . LYS A 1 96 ? -43.723 -10.920 -10.528 1.00 40.78 113 LYS A CA 1
ATOM 636 C C . LYS A 1 96 ? -45.230 -10.843 -10.727 1.00 38.02 113 LYS A C 1
ATOM 637 O O . LYS A 1 96 ? -45.714 -10.864 -11.859 1.00 37.88 113 LYS A O 1
ATOM 643 N N . LYS A 1 97 ? -45.963 -10.762 -9.620 1.00 32.83 114 LYS A N 1
ATOM 644 C CA . LYS A 1 97 ? -47.421 -10.677 -9.662 1.00 39.02 114 LYS A CA 1
ATOM 645 C C . LYS A 1 97 ? -47.898 -9.468 -10.463 1.00 41.48 114 LYS A C 1
ATOM 646 O O . LYS A 1 97 ? -48.820 -9.575 -11.273 1.00 46.98 114 LYS A O 1
ATOM 652 N N . VAL A 1 98 ? -47.263 -8.322 -10.235 1.00 40.35 115 VAL A N 1
ATOM 653 C CA . VAL A 1 98 ? -47.633 -7.091 -10.923 1.00 35.65 115 VAL A CA 1
ATOM 654 C C . VAL A 1 98 ? -47.292 -7.185 -12.404 1.00 37.91 115 VAL A C 1
ATOM 655 O O . VAL A 1 98 ? -48.103 -6.826 -13.260 1.00 36.34 115 VAL A O 1
ATOM 659 N N . ILE A 1 99 ? -46.094 -7.681 -12.702 1.00 37.32 116 ILE A N 1
ATOM 660 C CA . ILE A 1 99 ? -45.670 -7.881 -14.086 1.00 37.73 116 ILE A CA 1
ATOM 661 C C . ILE A 1 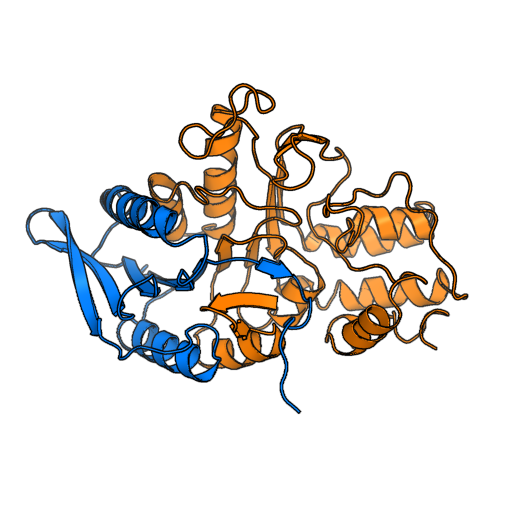99 ? -46.632 -8.807 -14.830 1.00 41.97 116 ILE A C 1
ATOM 662 O O . ILE A 1 99 ? -47.065 -8.500 -15.944 1.00 36.75 116 ILE A O 1
ATOM 667 N N . SER A 1 100 ? -46.957 -9.935 -14.201 1.00 40.59 117 SER A N 1
ATOM 668 C CA . SER A 1 100 ? -47.882 -10.910 -14.770 1.00 40.45 117 SER A CA 1
ATOM 669 C C . SER A 1 100 ? -49.239 -10.289 -15.066 1.00 42.25 117 SER A C 1
ATOM 670 O O . SER A 1 100 ? -49.755 -10.419 -16.173 1.00 45.72 117 SER A O 1
ATOM 673 N N . THR A 1 101 ? -49.809 -9.614 -14.073 1.00 40.42 118 THR A N 1
ATOM 674 C CA . THR A 1 101 ? -51.097 -8.950 -14.242 1.00 39.65 118 THR A CA 1
ATOM 675 C C . THR A 1 101 ? -51.045 -7.927 -15.370 1.00 41.02 118 THR A C 1
ATOM 676 O O . THR A 1 101 ? -51.934 -7.875 -16.220 1.00 45.97 118 THR A O 1
ATOM 680 N N . ALA A 1 102 ? -49.984 -7.129 -15.381 1.00 35.43 119 ALA A N 1
ATOM 681 C CA . ALA A 1 102 ? -49.852 -6.036 -16.332 1.00 38.66 119 ALA A CA 1
ATOM 682 C C . ALA A 1 102 ? -49.819 -6.497 -17.790 1.00 45.03 119 ALA A C 1
ATOM 683 O O . ALA A 1 102 ? -50.564 -5.984 -18.626 1.00 44.57 119 ALA A O 1
ATOM 685 N N . PHE A 1 103 ? -48.957 -7.461 -18.092 1.00 43.91 120 PHE A N 1
ATOM 686 C CA . PHE A 1 103 ? -48.719 -7.845 -19.478 1.00 43.32 120 PHE A CA 1
ATOM 687 C C . PHE A 1 103 ? -49.692 -8.900 -19.991 1.00 47.19 120 PHE A C 1
ATOM 688 O O . PHE A 1 103 ? -50.024 -8.909 -21.177 1.00 49.67 120 PHE A O 1
ATOM 696 N N . ASN A 1 104 ? -50.149 -9.787 -19.112 1.00 45.02 121 ASN A N 1
ATOM 697 C CA . ASN A 1 104 ? -51.120 -10.801 -19.518 1.00 51.84 121 ASN A CA 1
ATOM 698 C C . ASN A 1 104 ? -52.483 -10.184 -19.824 1.00 51.89 121 ASN A C 1
ATOM 699 O O . ASN A 1 104 ? -53.224 -10.687 -20.666 1.00 59.84 121 ASN A O 1
ATOM 704 N N . GLN A 1 105 ? -52.809 -9.092 -19.141 1.00 51.13 122 GLN A N 1
ATOM 705 C CA . GLN A 1 105 ? -54.057 -8.388 -19.404 1.00 51.62 122 GLN A CA 1
ATOM 706 C C . GLN A 1 105 ? -53.944 -7.507 -20.642 1.00 53.08 122 GLN A C 1
ATOM 707 O O . GLN A 1 105 ? -54.948 -7.197 -21.288 1.00 52.12 122 GLN A O 1
ATOM 713 N N . TYR A 1 106 ? -52.722 -7.102 -20.972 1.00 49.82 123 TYR A N 1
ATOM 714 C CA . TYR A 1 106 ? -52.514 -6.200 -22.097 1.00 51.44 123 TYR A CA 1
ATOM 715 C C . TYR A 1 106 ? -51.391 -6.664 -23.013 1.00 46.10 123 TYR A C 1
ATOM 716 O O . TYR A 1 106 ? -50.361 -6.001 -23.134 1.00 54.44 123 TYR A O 1
ATOM 725 N N . LYS A 1 107 ? -51.598 -7.810 -23.654 1.00 45.02 124 LYS A N 1
ATOM 726 C CA . LYS A 1 107 ? -50.672 -8.293 -24.668 1.00 48.98 124 LYS A CA 1
ATOM 727 C C . LYS A 1 107 ? -50.578 -7.284 -25.805 1.00 47.48 124 LYS A C 1
ATOM 728 O O . LYS A 1 107 ? -51.560 -6.626 -26.146 1.00 44.57 124 LYS A O 1
ATOM 734 N N . ALA A 1 108 ? -49.390 -7.155 -26.381 1.00 44.78 125 ALA A N 1
ATOM 735 C CA . ALA A 1 108 ? -49.188 -6.234 -27.491 1.00 46.37 125 ALA A CA 1
ATOM 736 C C . ALA A 1 108 ? -48.113 -6.747 -28.439 1.00 48.23 125 ALA A C 1
ATOM 737 O O . ALA A 1 108 ? -47.541 -7.816 -28.228 1.00 47.80 125 ALA A O 1
ATOM 739 N N . GLU A 1 109 ? -47.851 -5.979 -29.491 1.00 55.23 126 GLU A N 1
ATOM 740 C CA . GLU A 1 109 ? -46.808 -6.322 -30.446 1.00 54.09 126 GLU A CA 1
ATOM 741 C C . GLU A 1 109 ? -45.434 -6.126 -29.821 1.00 55.00 126 GLU A C 1
ATOM 742 O O . GLU A 1 109 ? -44.542 -6.955 -29.989 1.00 49.47 126 GLU A O 1
ATOM 748 N N . LYS A 1 110 ? -45.272 -5.022 -29.098 1.00 55.11 127 LYS A N 1
ATOM 749 C CA . LYS A 1 110 ? -44.016 -4.728 -28.419 1.00 50.02 127 LYS A CA 1
ATOM 750 C C . LYS A 1 110 ? -44.239 -4.449 -26.935 1.00 54.31 127 LYS A C 1
ATOM 751 O O . LYS A 1 110 ? -45.354 -4.149 -26.505 1.00 52.33 127 LYS A O 1
ATOM 757 N N . TYR A 1 111 ? -43.168 -4.553 -26.155 1.00 54.34 128 TYR A N 1
ATOM 758 C CA . TYR A 1 111 ? -43.239 -4.312 -24.721 1.00 41.37 128 TYR A CA 1
ATOM 759 C C . TYR A 1 111 ? -42.084 -3.442 -24.245 1.00 41.70 128 TYR A C 1
ATOM 760 O O . TYR A 1 111 ? -41.063 -3.315 -24.919 1.00 37.75 128 TYR A O 1
ATOM 769 N N . GLY A 1 112 ? -42.261 -2.845 -23.073 1.00 41.86 129 GLY A N 1
ATOM 770 C CA . GLY A 1 112 ? -41.214 -2.077 -22.433 1.00 37.29 129 GLY A CA 1
ATOM 771 C C . GLY A 1 112 ? -41.504 -1.986 -20.950 1.00 42.99 129 GLY A C 1
ATOM 772 O O . GLY A 1 112 ? -42.652 -2.152 -20.528 1.00 38.13 129 GLY A O 1
ATOM 773 N N . MET A 1 113 ? -40.474 -1.741 -20.150 1.00 38.37 130 MET A N 1
ATOM 774 C CA . MET A 1 113 ? -40.691 -1.546 -18.725 1.00 40.27 130 MET A CA 1
ATOM 775 C C . MET A 1 113 ? -39.827 -0.414 -18.189 1.00 40.62 130 MET A C 1
ATOM 776 O O . MET A 1 113 ? -38.654 -0.279 -18.551 1.00 33.96 130 MET A O 1
ATOM 781 N N . VAL A 1 114 ? -40.431 0.403 -17.330 1.00 35.34 131 VAL A N 1
ATOM 782 C CA . VAL A 1 114 ? -39.748 1.514 -16.685 1.00 27.20 131 VAL A CA 1
ATOM 783 C C . VAL A 1 114 ? -39.542 1.211 -15.208 1.00 33.37 131 VAL A C 1
ATOM 784 O O . VAL A 1 114 ? -40.454 0.743 -14.523 1.00 35.29 131 VAL A O 1
ATOM 788 N N . PHE A 1 115 ? -38.338 1.475 -14.719 1.00 35.85 132 PHE A N 1
ATOM 789 C CA . PHE A 1 115 ? -38.011 1.202 -13.328 1.00 35.12 132 PHE A CA 1
ATOM 790 C C . PHE A 1 115 ? -37.763 2.502 -12.573 1.00 35.43 132 PHE A C 1
ATOM 791 O O . PHE A 1 115 ? -36.775 3.199 -12.810 1.00 34.38 132 PHE A O 1
ATOM 799 N N . TRP A 1 116 ? -38.679 2.808 -11.658 1.00 32.19 133 TRP A N 1
ATOM 800 C CA . TRP A 1 116 ? -38.763 4.112 -11.009 1.00 29.52 133 TRP A CA 1
ATOM 801 C C . TRP A 1 116 ? -38.524 3.993 -9.508 1.00 30.19 133 TRP A C 1
ATOM 802 O O . TRP A 1 116 ? -39.430 3.596 -8.768 1.00 32.05 133 TRP A O 1
ATOM 813 N N . SER A 1 117 ? -37.314 4.336 -9.065 1.00 22.54 134 SER A N 1
ATOM 814 C CA . SER A 1 117 ? -36.969 4.311 -7.641 1.00 29.17 134 SER A CA 1
ATOM 815 C C . SER A 1 117 ? -35.559 4.840 -7.390 1.00 28.73 134 SER A C 1
ATOM 816 O O . SER A 1 117 ? -34.960 5.476 -8.255 1.00 29.65 134 SER A O 1
ATOM 819 N N . HIS A 1 118 ? -35.038 4.575 -6.196 1.00 34.91 135 HIS A N 1
ATOM 820 C CA . HIS A 1 118 ? -33.624 4.800 -5.911 1.00 33.98 135 HIS A CA 1
ATOM 821 C C . HIS A 1 118 ? -32.805 3.689 -6.553 1.00 31.68 135 HIS A C 1
ATOM 822 O O . HIS A 1 118 ? -33.304 2.583 -6.758 1.00 32.57 135 HIS A O 1
ATOM 829 N N . GLY A 1 119 ? -31.549 3.981 -6.865 1.00 37.63 136 GLY A N 1
ATOM 830 C CA . GLY A 1 119 ? -30.699 3.021 -7.539 1.00 26.54 136 GLY A CA 1
ATOM 831 C C . GLY A 1 119 ? -29.289 2.998 -6.988 1.00 30.86 136 GLY A C 1
ATOM 832 O O . GLY A 1 119 ? -28.778 4.012 -6.512 1.00 28.53 136 GLY A O 1
ATOM 833 N N . GLU A 1 120 ? -28.662 1.828 -7.057 1.00 26.81 137 GLU A N 1
ATOM 834 C CA . GLU A 1 120 ? -27.311 1.639 -6.549 1.00 26.35 137 GLU A CA 1
ATOM 835 C C . GLU A 1 120 ? -26.663 0.463 -7.279 1.00 28.58 137 GLU A C 1
ATOM 836 O O . GLU A 1 120 ? -26.143 -0.462 -6.656 1.00 28.28 137 GLU A O 1
ATOM 842 N N . GLY A 1 121 ? -26.721 0.508 -8.609 1.00 28.16 138 GLY A N 1
ATOM 843 C CA . GLY A 1 121 ? -26.071 -0.470 -9.465 1.00 29.10 138 GLY A CA 1
ATOM 844 C C . GLY A 1 121 ? -26.230 -1.919 -9.044 1.00 33.95 138 GLY A C 1
ATOM 845 O O . GLY A 1 121 ? -27.330 -2.364 -8.717 1.00 30.14 138 GLY A O 1
ATOM 846 N N . TRP A 1 122 ? -25.115 -2.645 -9.038 1.00 28.52 139 TRP A N 1
ATOM 847 C CA . TRP A 1 122 ? -25.099 -4.063 -8.689 1.00 29.48 139 TRP A CA 1
ATOM 848 C C . TRP A 1 122 ? -25.036 -4.290 -7.184 1.00 31.63 139 TRP A C 1
ATOM 849 O O . TRP A 1 122 ? -25.298 -5.397 -6.713 1.00 34.17 139 TRP A O 1
ATOM 860 N N . ILE A 1 123 ? -24.664 -3.243 -6.448 1.00 30.59 140 ILE A N 1
ATOM 861 C CA . ILE A 1 123 ? -24.406 -3.311 -5.006 1.00 32.14 140 ILE A CA 1
ATOM 862 C C . ILE A 1 123 ? -25.459 -4.111 -4.244 1.00 34.39 140 ILE A C 1
ATOM 863 O O . ILE A 1 123 ? -26.654 -3.916 -4.448 1.00 34.87 140 ILE A O 1
ATOM 868 N N . PRO A 1 124 ? -25.015 -5.038 -3.381 1.00 37.13 141 PRO A N 1
ATOM 869 C CA . PRO A 1 124 ? -25.940 -5.830 -2.561 1.00 40.20 141 PRO A CA 1
ATOM 870 C C . PRO A 1 124 ? -26.808 -4.959 -1.656 1.00 33.52 141 PRO A C 1
ATOM 871 O O . PRO A 1 124 ? -26.438 -3.825 -1.356 1.00 33.39 141 PRO A O 1
ATOM 875 N N . SER A 1 125 ? -27.952 -5.488 -1.238 1.00 38.27 142 SER A N 1
ATOM 876 C CA . SER A 1 125 ? -28.822 -4.781 -0.309 1.00 38.59 142 SER A CA 1
ATOM 877 C C . SER A 1 125 ? -28.076 -4.484 0.991 1.00 35.36 142 SER A C 1
ATOM 878 O O . SER A 1 125 ? -27.354 -5.338 1.503 1.00 37.15 142 SER A O 1
ATOM 881 N N . PRO A 1 126 ? -28.234 -3.260 1.516 1.00 30.91 143 PRO A N 1
ATOM 882 C CA . PRO A 1 126 ? -27.606 -2.871 2.785 1.00 31.48 143 PRO A CA 1
ATOM 883 C C . PRO A 1 126 ? -28.221 -3.581 3.991 1.00 36.43 143 PRO A C 1
ATOM 884 O O . PRO A 1 126 ? -27.641 -3.557 5.077 1.00 35.74 143 PRO A O 1
ATOM 888 N N . ALA A 1 127 ? -29.381 -4.203 3.797 1.00 41.91 144 ALA A N 1
ATOM 889 C CA . ALA A 1 127 ? -30.035 -4.971 4.855 1.00 40.39 144 ALA A CA 1
ATOM 890 C C . ALA A 1 127 ? -30.316 -6.405 4.406 1.00 39.68 144 ALA A C 1
ATOM 891 O O . ALA A 1 127 ? -31.064 -6.633 3.455 1.00 37.89 144 ALA A O 1
ATOM 893 N N . LYS A 1 128 ? -29.708 -7.366 5.095 1.00 42.77 145 LYS A N 1
ATOM 894 C CA . LYS A 1 128 ? -29.886 -8.779 4.775 1.00 36.43 145 LYS A CA 1
ATOM 895 C C . LYS A 1 128 ? -30.253 -9.595 6.009 1.00 34.96 145 LYS A C 1
ATOM 896 O O . LYS A 1 128 ? -29.894 -9.235 7.131 1.00 33.00 145 LYS A O 1
ATOM 902 N N . THR A 1 129 ? -30.973 -10.694 5.796 1.00 34.76 146 THR A N 1
ATOM 903 C CA . THR A 1 129 ? -31.2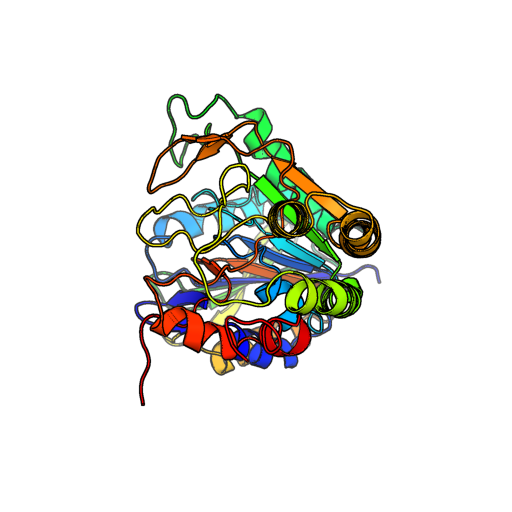13 -11.664 6.859 1.00 33.38 146 THR A CA 1
ATOM 904 C C . THR A 1 129 ? -30.482 -12.955 6.524 1.00 35.64 146 THR A C 1
ATOM 905 O O . THR A 1 129 ? -30.059 -13.159 5.387 1.00 40.47 146 THR A O 1
ATOM 909 N N . ARG A 1 130 ? -30.350 -13.832 7.511 1.00 33.83 147 ARG A N 1
ATOM 910 C CA . ARG A 1 130 ? -29.373 -14.909 7.434 1.00 38.91 147 ARG A CA 1
ATOM 911 C C . ARG A 1 130 ? -29.937 -16.295 7.739 1.00 41.45 147 ARG A C 1
ATOM 912 O O . ARG A 1 130 ? -30.548 -16.934 6.880 1.00 42.32 147 ARG A O 1
ATOM 920 N N . TRP B 2 1 ? -27.923 -2.678 -5.951 1.00 28.26 148 TRP B N 1
ATOM 921 C CA . TRP B 2 1 ? -29.344 -2.981 -5.819 1.00 32.74 148 TRP B CA 1
ATOM 922 C C . TRP B 2 1 ? -30.199 -1.984 -6.587 1.00 29.74 148 TRP B C 1
ATOM 923 O O . TRP B 2 1 ? -29.697 -0.992 -7.109 1.00 30.24 148 TRP B O 1
ATOM 934 N N . PHE B 2 2 ? -31.494 -2.264 -6.666 1.00 29.10 149 PHE B N 1
ATOM 935 C CA . PHE B 2 2 ? -32.443 -1.301 -7.206 1.00 31.66 149 PHE B CA 1
ATOM 936 C C . PHE B 2 2 ? -33.711 -1.266 -6.367 1.00 31.48 149 PHE B C 1
ATOM 937 O O . PHE B 2 2 ? -34.184 -2.296 -5.890 1.00 33.30 149 PHE B O 1
ATOM 945 N N . GLY B 2 3 ? -34.260 -0.071 -6.198 1.00 29.79 150 GLY B N 1
ATOM 946 C CA . GLY B 2 3 ? -35.520 0.091 -5.505 1.00 32.13 150 GLY B CA 1
ATOM 947 C C . GLY B 2 3 ? -35.376 0.090 -4.000 1.00 33.94 150 GLY B C 1
ATOM 948 O O . GLY B 2 3 ? -34.693 -0.761 -3.431 1.00 36.18 150 GLY B O 1
ATOM 949 N N . GLN B 2 4 ? -36.016 1.060 -3.358 1.00 33.62 151 GLN B N 1
ATOM 950 C CA . GLN B 2 4 ? -36.087 1.096 -1.907 1.00 33.15 151 GLN B CA 1
ATOM 951 C C . GLN B 2 4 ? -37.536 1.201 -1.455 1.00 34.75 151 GLN B C 1
ATOM 952 O O . GLN B 2 4 ? -38.210 2.203 -1.701 1.00 33.10 151 GLN B O 1
ATOM 958 N N . ASP B 2 5 ? -38.014 0.149 -0.805 1.00 36.83 152 ASP B N 1
ATOM 959 C CA . ASP B 2 5 ? -39.349 0.144 -0.229 1.00 37.94 152 ASP B CA 1
ATOM 960 C C . ASP B 2 5 ? -39.211 0.110 1.284 1.00 38.60 152 ASP B C 1
ATOM 961 O O . ASP B 2 5 ? -39.118 -0.965 1.881 1.00 38.10 152 ASP B O 1
ATOM 966 N N . GLY B 2 6 ? -39.191 1.287 1.900 1.00 33.90 153 GLY B N 1
ATOM 967 C CA . GLY B 2 6 ? -38.966 1.378 3.330 1.00 29.67 153 GLY B CA 1
ATOM 968 C C . GLY B 2 6 ? -37.536 0.997 3.656 1.00 35.43 153 GLY B C 1
ATOM 969 O O . GLY B 2 6 ? -36.610 1.764 3.395 1.00 34.68 153 GLY B O 1
ATOM 970 N N . ASN B 2 7 ? -37.354 -0.194 4.221 1.00 37.94 154 ASN B N 1
ATOM 971 C CA . ASN B 2 7 ? -36.018 -0.692 4.534 1.00 34.53 154 ASN B CA 1
ATOM 972 C C . ASN B 2 7 ? -35.651 -1.908 3.695 1.00 32.39 154 ASN B C 1
ATOM 973 O O . ASN B 2 7 ? -34.779 -2.691 4.073 1.00 32.15 154 ASN B O 1
ATOM 978 N N . ASN B 2 8 ? -36.320 -2.065 2.559 1.00 33.10 155 ASN B N 1
ATOM 979 C CA . ASN B 2 8 ? -36.037 -3.178 1.663 1.00 35.13 155 ASN B CA 1
ATOM 980 C C . ASN B 2 8 ? -35.494 -2.706 0.325 1.00 37.95 155 ASN B C 1
ATOM 981 O O . ASN B 2 8 ? -35.928 -1.689 -0.214 1.00 33.28 155 ASN B O 1
ATOM 986 N N . TYR B 2 9 ? -34.535 -3.462 -0.195 1.00 37.31 156 TYR B N 1
ATOM 987 C CA . TYR B 2 9 ? -33.849 -3.124 -1.434 1.00 35.83 156 TYR B CA 1
ATOM 988 C C . TYR B 2 9 ? -33.744 -4.389 -2.274 1.00 34.01 156 TYR B C 1
ATOM 989 O O . TYR B 2 9 ? -33.349 -5.436 -1.770 1.00 39.90 156 TYR B O 1
ATOM 998 N N . MET B 2 10 ? -34.104 -4.302 -3.547 1.00 32.15 157 MET B N 1
ATOM 999 C CA . MET B 2 10 ? -34.095 -5.482 -4.399 1.00 32.55 157 MET B CA 1
ATOM 1000 C C . MET B 2 10 ? -32.723 -5.734 -5.011 1.00 29.54 157 MET B C 1
ATOM 1001 O O . MET B 2 10 ? -32.203 -4.911 -5.765 1.00 29.58 157 MET B O 1
ATOM 1006 N N . ASP B 2 11 ? -32.136 -6.876 -4.671 1.00 34.79 158 ASP B N 1
ATOM 1007 C CA A ASP B 2 11 ? -30.879 -7.276 -5.281 0.50 33.45 158 ASP B CA 1
ATOM 1008 C CA B ASP B 2 11 ? -30.886 -7.316 -5.276 0.50 33.63 158 ASP B CA 1
ATOM 1009 C C . ASP B 2 11 ? -31.102 -7.527 -6.769 1.00 32.62 158 ASP B C 1
ATOM 1010 O O . ASP B 2 11 ? -32.196 -7.901 -7.190 1.00 36.93 158 ASP B O 1
ATOM 1019 N N . ILE B 2 12 ? -30.066 -7.292 -7.564 1.00 32.11 159 ILE B N 1
ATOM 1020 C CA . ILE B 2 12 ? -30.171 -7.443 -9.011 1.00 34.55 159 ILE B CA 1
ATOM 1021 C C . ILE B 2 12 ? -30.547 -8.872 -9.404 1.00 34.63 159 ILE B C 1
ATOM 1022 O O . ILE B 2 12 ? -31.306 -9.079 -10.351 1.00 38.08 159 ILE B O 1
ATOM 1027 N N . ALA B 2 13 ? -30.034 -9.852 -8.662 1.00 31.58 160 ALA B N 1
ATOM 1028 C CA . ALA B 2 13 ? -30.358 -11.254 -8.916 1.00 36.05 160 ALA B CA 1
ATOM 1029 C C . ALA B 2 13 ? -31.853 -11.501 -8.748 1.00 32.42 160 ALA B C 1
ATOM 1030 O O . ALA B 2 13 ? -32.477 -12.173 -9.570 1.00 32.82 160 ALA B O 1
ATOM 1032 N N . ASP B 2 14 ? -32.419 -10.948 -7.680 1.00 33.11 161 ASP B N 1
ATOM 1033 C CA . ASP B 2 14 ? -33.853 -11.041 -7.431 1.00 29.01 161 ASP B CA 1
ATOM 1034 C C . ASP B 2 14 ? -34.658 -10.303 -8.499 1.00 36.22 161 ASP B C 1
ATOM 1035 O O . ASP B 2 14 ? -35.727 -10.766 -8.903 1.00 34.43 161 ASP B O 1
ATOM 1040 N N . LEU B 2 15 ? -34.147 -9.159 -8.949 1.00 31.73 162 LEU B N 1
ATOM 1041 C CA . LEU B 2 15 ? -34.797 -8.404 -10.017 1.00 36.79 162 LEU B CA 1
ATOM 1042 C C . LEU B 2 15 ? -34.847 -9.230 -11.298 1.00 34.22 162 LEU B C 1
ATOM 1043 O O . LEU B 2 15 ? -35.886 -9.308 -11.955 1.00 30.93 162 LEU B O 1
ATOM 1048 N N . HIS B 2 16 ? -33.719 -9.847 -11.639 1.00 34.41 163 HIS B N 1
ATOM 1049 C CA . HIS B 2 16 ? -33.638 -10.720 -12.805 1.00 35.43 163 HIS B CA 1
ATOM 1050 C C . HIS B 2 16 ? -34.622 -11.882 -12.709 1.00 36.05 163 HIS B C 1
ATOM 1051 O O . HIS B 2 16 ? -35.298 -12.218 -13.684 1.00 31.88 163 HIS B O 1
ATOM 1058 N N . ALA B 2 17 ? -34.689 -12.498 -11.532 1.00 33.60 164 ALA B N 1
ATOM 1059 C CA . ALA B 2 17 ? -35.620 -13.596 -11.295 1.00 36.79 164 ALA B CA 1
ATOM 1060 C C . ALA B 2 17 ? -37.056 -13.141 -11.539 1.00 40.34 164 ALA B C 1
ATOM 1061 O O . ALA B 2 17 ? -37.858 -13.871 -12.119 1.00 45.35 164 ALA B O 1
ATOM 1063 N N . ALA B 2 18 ? -37.363 -11.922 -11.109 1.00 34.28 165 ALA B N 1
ATOM 1064 C CA . ALA B 2 18 ? -38.700 -11.360 -11.258 1.00 33.49 165 ALA B CA 1
ATOM 1065 C C . ALA B 2 18 ? -39.055 -11.090 -12.719 1.00 38.74 165 ALA B C 1
ATOM 1066 O O . ALA B 2 18 ? -40.191 -11.310 -13.139 1.00 42.79 165 ALA B O 1
ATOM 1068 N N . LEU B 2 19 ? -38.085 -10.614 -13.491 1.00 37.02 166 LEU B N 1
ATOM 1069 C CA . LEU B 2 19 ? -38.333 -10.239 -14.881 1.00 39.81 166 LEU B CA 1
ATOM 1070 C C . LEU B 2 19 ? -38.476 -11.450 -15.805 1.00 43.57 166 LEU B C 1
ATOM 1071 O O . LEU B 2 19 ? -38.676 -11.297 -17.011 1.00 38.90 166 LEU B O 1
ATOM 1076 N N . GLN B 2 20 ? -38.381 -12.650 -15.238 1.00 36.96 167 GLN B N 1
ATOM 1077 C CA . GLN B 2 20 ? -38.524 -13.869 -16.025 1.00 42.93 167 GLN B CA 1
ATOM 1078 C C . GLN B 2 20 ? -39.972 -14.112 -16.442 1.00 48.26 167 GLN B C 1
ATOM 1079 O O . GLN B 2 20 ? -40.228 -14.741 -17.469 1.00 49.28 167 GLN B O 1
ATOM 1085 N N . VAL B 2 21 ? -40.917 -13.612 -15.649 1.00 42.63 168 VAL B N 1
ATOM 1086 C CA . VAL B 2 21 ? -42.329 -13.739 -15.992 1.00 40.08 168 VAL B CA 1
ATOM 1087 C C . VAL B 2 21 ? -42.728 -12.644 -16.973 1.00 42.53 168 VAL B C 1
ATOM 1088 O O . VAL B 2 21 ? -43.815 -12.673 -17.546 1.00 47.34 168 VAL B O 1
ATOM 1092 N N . ALA B 2 22 ? -41.838 -11.677 -17.165 1.00 42.69 169 ALA B N 1
ATOM 1093 C CA . ALA B 2 22 ? -42.073 -10.615 -18.131 1.00 42.43 169 ALA B CA 1
ATOM 1094 C C . ALA B 2 22 ? -41.839 -11.132 -19.538 1.00 42.10 169 ALA B C 1
ATOM 1095 O O . ALA B 2 22 ? -41.002 -12.007 -19.744 1.00 46.42 169 ALA B O 1
ATOM 1097 N N . PRO B 2 23 ? -42.585 -10.597 -20.515 1.00 42.29 170 PRO B N 1
ATOM 1098 C CA . PRO B 2 23 ? -42.260 -10.891 -21.912 1.00 36.43 170 PRO B CA 1
ATOM 1099 C C . PRO B 2 23 ? -40.940 -10.225 -22.268 1.00 43.47 170 PRO B C 1
ATOM 1100 O O . PRO B 2 23 ? -40.482 -9.372 -21.506 1.00 50.50 170 PRO B O 1
ATOM 1104 N N . ASP B 2 24 ? -40.329 -10.599 -23.385 1.00 47.21 171 ASP B N 1
ATOM 1105 C CA . ASP B 2 24 ? -39.084 -9.955 -23.773 1.00 45.09 171 ASP B CA 1
ATOM 1106 C C . ASP B 2 24 ? -39.348 -8.482 -24.044 1.00 44.97 171 ASP B C 1
ATOM 1107 O O . ASP B 2 24 ? -40.246 -8.131 -24.808 1.00 47.49 171 ASP B O 1
ATOM 1112 N N . LEU B 2 25 ? -38.563 -7.626 -23.404 1.00 44.66 172 LEU B N 1
ATOM 1113 C CA . LEU B 2 25 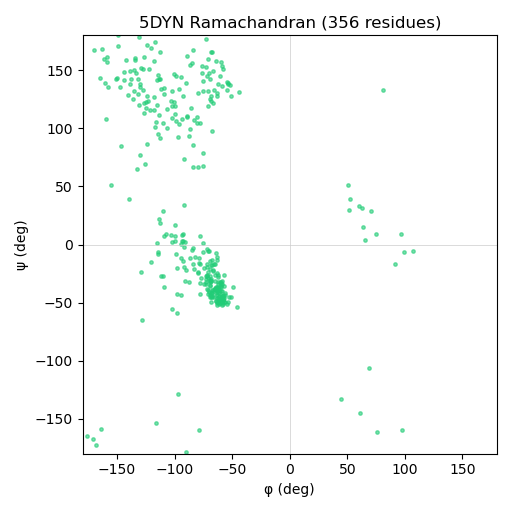? -38.791 -6.190 -23.459 1.00 40.70 172 LEU B CA 1
ATOM 1114 C C . LEU B 2 25 ? -37.959 -5.521 -24.544 1.00 38.19 172 LEU B C 1
ATOM 1115 O O . LEU B 2 25 ? -36.830 -5.925 -24.809 1.00 42.28 172 LEU B O 1
ATOM 1120 N N . ASP B 2 26 ? -38.522 -4.500 -25.180 1.00 40.45 173 ASP B N 1
ATOM 1121 C CA . ASP B 2 26 ? -37.758 -3.704 -26.131 1.00 42.24 173 ASP B CA 1
ATOM 1122 C C . ASP B 2 26 ? -36.690 -2.916 -25.383 1.00 47.62 173 ASP B C 1
ATOM 1123 O O . ASP B 2 26 ? -35.545 -2.814 -25.828 1.00 43.87 173 ASP B O 1
ATOM 1128 N N . PHE B 2 27 ? -37.075 -2.367 -24.236 1.00 38.07 174 PHE B N 1
ATOM 1129 C CA . PHE B 2 27 ? -36.168 -1.561 -23.435 1.00 40.99 174 PHE B CA 1
ATOM 1130 C C . PHE B 2 27 ? -36.399 -1.772 -21.945 1.00 39.65 174 PHE B C 1
ATOM 1131 O O . PHE B 2 27 ? -37.520 -2.038 -21.511 1.00 35.87 174 PHE B O 1
ATOM 1139 N N . LEU B 2 28 ? -35.325 -1.663 -21.170 1.00 37.68 175 LEU B N 1
ATOM 1140 C CA . LEU B 2 28 ? -35.427 -1.602 -19.718 1.00 32.53 175 LEU B CA 1
ATOM 1141 C C . LEU B 2 28 ? -34.963 -0.226 -19.258 1.00 35.69 175 LEU B C 1
ATOM 1142 O O . LEU B 2 28 ? -33.768 0.014 -19.091 1.00 40.13 175 LEU B O 1
ATOM 1147 N N . PHE B 2 29 ? -35.915 0.681 -19.074 1.00 31.82 176 PHE B N 1
ATOM 1148 C CA . PHE B 2 29 ? -35.595 2.051 -18.697 1.00 32.72 176 PHE B CA 1
ATOM 1149 C C . PHE B 2 29 ? -35.540 2.190 -17.178 1.00 35.81 176 PHE B C 1
ATOM 1150 O O . PHE B 2 29 ? -36.563 2.106 -16.497 1.00 35.34 176 PHE B O 1
ATOM 1158 N N . PHE B 2 30 ? -34.335 2.402 -16.656 1.00 34.28 177 PHE B N 1
ATOM 1159 C CA . PHE B 2 30 ? -34.144 2.648 -15.232 1.00 30.59 177 PHE B CA 1
ATOM 1160 C C . PHE B 2 30 ? -34.052 4.139 -14.935 1.00 32.54 177 PHE B C 1
ATOM 1161 O O . PHE B 2 30 ? -32.972 4.729 -14.994 1.00 32.95 177 PHE B O 1
ATOM 1169 N N . ASP B 2 31 ? -35.189 4.748 -14.621 1.00 35.99 178 ASP B N 1
ATOM 1170 C CA . ASP B 2 31 ? -35.202 6.117 -14.126 1.00 35.04 178 ASP B CA 1
ATOM 1171 C C . ASP B 2 31 ? -34.739 6.097 -12.674 1.00 35.97 178 ASP B C 1
ATOM 1172 O O . ASP B 2 31 ? -35.520 6.359 -11.758 1.00 31.49 178 ASP B O 1
ATOM 1177 N N . ALA B 2 32 ? -33.466 5.764 -12.478 1.00 31.91 179 ALA B N 1
ATOM 1178 C CA . ALA B 2 32 ? -32.901 5.563 -11.151 1.00 28.87 179 ALA B CA 1
ATOM 1179 C C . ALA B 2 32 ? -31.384 5.713 -11.203 1.00 30.58 179 ALA B C 1
ATOM 1180 O O . ALA B 2 32 ? -30.781 5.617 -12.271 1.00 34.90 179 ALA B O 1
ATOM 1182 N N . CYS B 2 33 ? -30.772 5.941 -10.045 1.00 29.59 180 CYS B N 1
ATOM 1183 C CA . CYS B 2 33 ? -29.342 6.225 -9.970 1.00 35.24 180 CYS B CA 1
ATOM 1184 C C . CYS B 2 33 ? -28.458 5.028 -10.301 1.00 30.50 180 CYS B C 1
ATOM 1185 O O . CYS B 2 33 ? -28.785 3.894 -9.965 1.00 30.16 180 CYS B O 1
ATOM 1188 N N . PHE B 2 34 ? -27.345 5.302 -10.980 1.00 33.19 181 PHE B N 1
ATOM 1189 C CA . PHE B 2 34 ? -26.220 4.370 -11.075 1.00 28.97 181 PHE B CA 1
ATOM 1190 C C . PHE B 2 34 ? -26.514 3.052 -11.790 1.00 30.49 181 PHE B C 1
ATOM 1191 O O . PHE B 2 34 ? -25.728 2.114 -11.687 1.00 30.73 181 PHE B O 1
ATOM 1199 N N . MET B 2 35 ? -27.625 2.971 -12.513 1.00 28.78 182 MET B N 1
ATOM 1200 C CA . MET B 2 35 ? -28.056 1.682 -13.046 1.00 31.65 182 MET B CA 1
ATOM 1201 C C . MET B 2 35 ? -27.429 1.324 -14.396 1.00 35.79 182 MET B C 1
ATOM 1202 O O . MET B 2 35 ? -27.542 0.183 -14.851 1.00 36.38 182 MET B O 1
ATOM 1207 N N . GLU B 2 36 ? -26.767 2.279 -15.040 1.00 26.57 183 GLU B N 1
ATOM 1208 C CA . GLU B 2 36 ? -26.113 1.973 -16.306 1.00 31.37 183 GLU B CA 1
ATOM 1209 C C . GLU B 2 36 ? -24.737 1.378 -16.031 1.00 34.38 183 GLU B C 1
ATOM 1210 O O . GLU B 2 36 ? -23.703 1.979 -16.333 1.00 30.28 183 GLU B O 1
ATOM 1216 N N . ALA B 2 37 ? -24.744 0.187 -15.439 1.00 31.30 184 ALA B N 1
ATOM 1217 C CA . ALA B 2 37 ? -23.524 -0.524 -15.088 1.00 30.37 184 ALA B CA 1
ATOM 1218 C C . ALA B 2 37 ? -23.404 -1.798 -15.911 1.00 28.94 184 ALA B C 1
ATOM 1219 O O . ALA B 2 37 ? -24.409 -2.435 -16.228 1.00 29.41 184 ALA B O 1
ATOM 1221 N N . VAL B 2 38 ? -22.174 -2.168 -16.251 1.00 28.01 185 VAL B N 1
ATOM 1222 C CA . VAL B 2 38 ? -21.936 -3.365 -17.047 1.00 28.60 185 VAL B CA 1
ATOM 1223 C C . VAL B 2 38 ? -22.464 -4.606 -16.319 1.00 26.95 185 VAL B C 1
ATOM 1224 O O . VAL B 2 38 ? -22.946 -5.545 -16.948 1.00 31.95 185 VAL B O 1
ATOM 1228 N N . GLU B 2 39 ? -22.411 -4.584 -14.991 1.00 30.30 186 GLU B N 1
ATOM 1229 C CA . GLU B 2 39 ? -22.850 -5.716 -14.186 1.00 27.34 186 GLU B CA 1
ATOM 1230 C C . GLU B 2 39 ? -24.368 -5.851 -14.184 1.00 27.15 186 GLU B C 1
ATOM 1231 O O . GLU B 2 39 ? -24.904 -6.956 -14.101 1.00 32.01 186 GLU B O 1
ATOM 1237 N N . VAL B 2 40 ? -25.061 -4.723 -14.267 1.00 28.26 187 VAL B N 1
ATOM 1238 C CA . VAL B 2 40 ? -26.516 -4.740 -14.344 1.00 25.72 187 VAL B CA 1
ATOM 1239 C C . VAL B 2 40 ? -26.950 -5.097 -15.760 1.00 30.69 187 VAL B C 1
ATOM 1240 O O . VAL B 2 40 ? -27.871 -5.892 -15.958 1.00 34.22 187 VAL B O 1
ATOM 1244 N N . ALA B 2 41 ? -26.269 -4.511 -16.739 1.00 32.80 188 ALA B N 1
ATOM 1245 C CA . ALA B 2 41 ? -26.524 -4.809 -18.142 1.00 33.19 188 ALA B CA 1
ATOM 1246 C C . ALA B 2 41 ? -26.358 -6.296 -18.425 1.00 31.86 188 ALA B C 1
ATOM 1247 O O . ALA B 2 41 ? -27.199 -6.905 -19.086 1.00 35.68 188 ALA B O 1
ATOM 1249 N N . TYR B 2 42 ? -25.280 -6.885 -17.919 1.00 28.91 189 TYR B N 1
ATOM 1250 C CA . TYR B 2 42 ? -25.032 -8.300 -18.162 1.00 32.11 189 TYR B CA 1
ATOM 1251 C C . TYR B 2 42 ? -26.049 -9.166 -17.431 1.00 31.97 189 TYR B C 1
ATOM 1252 O O . TYR B 2 42 ? -26.554 -10.135 -17.989 1.00 35.20 189 TYR B O 1
ATOM 1261 N N . ALA B 2 43 ? -26.344 -8.822 -16.183 1.00 31.74 190 ALA B N 1
ATOM 1262 C CA . ALA B 2 43 ? -27.276 -9.612 -15.386 1.00 33.43 190 ALA B CA 1
ATOM 1263 C C . ALA B 2 43 ? -28.679 -9.624 -15.997 1.00 38.86 190 ALA B C 1
ATOM 1264 O O . ALA B 2 43 ? -29.431 -10.581 -15.813 1.00 39.79 190 ALA B O 1
ATOM 1266 N N . LEU B 2 44 ? -29.023 -8.568 -16.730 1.00 32.82 191 LEU B N 1
ATOM 1267 C CA . LEU B 2 44 ? -30.363 -8.441 -17.296 1.00 36.15 191 LEU B CA 1
ATOM 1268 C C . LEU B 2 44 ? -30.366 -8.538 -18.819 1.00 37.97 191 LEU B C 1
ATOM 1269 O O . LEU B 2 44 ? -31.331 -8.127 -19.464 1.00 40.31 191 LEU B O 1
ATOM 1274 N N . ARG B 2 45 ? -29.296 -9.085 -19.389 1.00 32.00 192 ARG B N 1
ATOM 1275 C CA . ARG B 2 45 ? -29.149 -9.137 -20.842 1.00 37.27 192 ARG B CA 1
ATOM 1276 C C . ARG B 2 45 ? -30.234 -9.991 -21.503 1.00 35.83 192 ARG B C 1
ATOM 1277 O O . ARG B 2 45 ? -30.557 -9.799 -22.676 1.00 39.00 192 ARG B O 1
ATOM 1285 N N . ASP B 2 46 ? -30.799 -10.922 -20.741 1.00 33.51 193 ASP B N 1
ATOM 1286 C CA . ASP B 2 46 ? -31.794 -11.850 -21.267 1.00 36.65 193 ASP B CA 1
ATOM 1287 C C . ASP B 2 46 ? -33.221 -11.358 -21.044 1.00 42.86 193 ASP B C 1
ATOM 1288 O O . ASP B 2 46 ? -34.180 -12.049 -21.387 1.00 44.16 193 ASP B O 1
ATOM 1293 N N . CYS B 2 47 ? -33.357 -10.164 -20.474 1.00 49.43 194 CYS B N 1
ATOM 1294 C CA . CYS B 2 47 ? -34.672 -9.619 -20.147 1.00 42.55 194 CYS B CA 1
ATOM 1295 C C . CYS B 2 47 ? -35.174 -8.645 -21.197 1.00 40.61 194 CYS B C 1
ATOM 1296 O O . CYS B 2 47 ? -36.371 -8.376 -21.285 1.00 45.84 194 CYS B O 1
ATOM 1299 N N . GLY B 2 48 ? -34.257 -8.111 -21.991 1.00 42.20 195 GLY B N 1
ATOM 1300 C CA . GLY B 2 48 ? -34.630 -7.126 -22.980 1.00 40.37 195 GLY B CA 1
ATOM 1301 C C . GLY B 2 48 ? -33.532 -6.844 -23.975 1.00 38.89 195 GLY B C 1
ATOM 1302 O O . GLY B 2 48 ? -32.503 -7.517 -23.988 1.00 50.08 195 GLY B O 1
ATOM 1303 N N . SER B 2 49 ? -33.756 -5.837 -24.810 1.00 36.39 196 SER B N 1
ATOM 1304 C CA . SER B 2 49 ? -32.809 -5.492 -25.857 1.00 40.39 196 SER B CA 1
ATOM 1305 C C . SER B 2 49 ? -31.899 -4.335 -25.450 1.00 38.30 196 SER B C 1
ATOM 1306 O O . SER B 2 49 ? -30.697 -4.371 -25.702 1.00 37.14 196 SER B O 1
ATOM 1309 N N . TYR B 2 50 ? -32.470 -3.313 -24.817 1.00 36.45 197 TYR B N 1
ATOM 1310 C CA . TYR B 2 50 ? -31.697 -2.123 -24.469 1.00 39.88 197 TYR B CA 1
ATOM 1311 C C . TYR B 2 50 ? -31.848 -1.702 -23.010 1.00 37.86 197 TYR B C 1
ATOM 1312 O O . TYR B 2 50 ? -32.946 -1.725 -22.452 1.00 35.62 197 TYR B O 1
ATOM 1321 N N . LEU B 2 51 ? -30.726 -1.321 -22.403 1.00 37.49 198 LEU B N 1
ATOM 1322 C CA . LEU B 2 51 ? -30.705 -0.802 -21.040 1.00 34.22 198 LEU B CA 1
ATOM 1323 C C . LEU B 2 51 ? -30.541 0.713 -21.061 1.00 34.58 198 LEU B C 1
ATOM 1324 O O . LEU B 2 51 ? -29.584 1.230 -21.636 1.00 34.49 198 LEU B O 1
ATOM 1329 N N . ILE B 2 52 ? -31.476 1.421 -20.436 1.00 29.09 199 ILE B N 1
ATOM 1330 C CA . ILE B 2 52 ? -31.460 2.879 -20.446 1.00 29.32 199 ILE B CA 1
ATOM 1331 C C . ILE B 2 52 ? -31.399 3.455 -19.035 1.00 33.27 199 ILE B C 1
ATOM 1332 O O . ILE B 2 52 ? -32.328 3.276 -18.246 1.00 30.57 199 ILE B O 1
ATOM 1337 N N . SER B 2 53 ? -30.308 4.151 -18.729 1.00 31.41 200 SER B N 1
ATOM 1338 C CA . SER B 2 53 ? -30.134 4.783 -17.426 1.00 32.00 200 SER B CA 1
ATOM 1339 C C . SER B 2 53 ? -28.906 5.687 -17.430 1.00 34.67 200 SER B C 1
ATOM 1340 O O . SER B 2 53 ? -28.357 6.001 -18.489 1.00 37.62 200 SER B O 1
ATOM 1343 N N . SER B 2 54 ? -28.482 6.109 -16.243 1.00 29.20 201 SER B N 1
ATOM 1344 C CA . SER B 2 54 ? -27.250 6.872 -16.102 1.00 30.36 201 SER B CA 1
ATOM 1345 C C . SER B 2 54 ? -26.231 6.057 -15.331 1.00 30.06 201 SER B C 1
ATOM 1346 O O . SER B 2 54 ? -26.592 5.336 -14.407 1.00 34.44 201 SER B O 1
ATOM 1349 N N . PRO B 2 55 ? -24.951 6.160 -15.713 1.00 31.80 202 PRO B N 1
ATOM 1350 C CA . PRO B 2 55 ? -23.892 5.501 -14.944 1.00 32.41 202 PRO B CA 1
ATOM 1351 C C . PRO B 2 55 ? -23.668 6.210 -13.612 1.00 36.41 202 PRO B C 1
ATOM 1352 O O . PRO B 2 55 ? -23.104 5.633 -12.678 1.00 28.81 202 PRO B O 1
ATOM 1356 N N . THR B 2 56 ? -24.119 7.459 -13.535 1.00 27.62 203 THR B N 1
ATOM 1357 C CA . THR B 2 56 ? -23.991 8.246 -12.318 1.00 30.95 203 THR B CA 1
ATOM 1358 C C . THR B 2 56 ? -25.376 8.577 -11.751 1.00 35.55 203 THR B C 1
ATOM 1359 O O . THR B 2 56 ? -26.339 7.841 -11.982 1.00 30.52 203 THR B O 1
ATOM 1363 N N . GLU B 2 57 ? -25.480 9.675 -11.008 1.00 33.04 204 GLU B N 1
ATOM 1364 C CA . GLU B 2 57 ? -26.736 10.023 -10.349 1.00 33.60 204 GLU B CA 1
ATOM 1365 C C . GLU B 2 57 ? -27.793 10.576 -11.305 1.00 31.35 204 GLU B C 1
ATOM 1366 O O . GLU B 2 57 ? -27.487 11.344 -12.218 1.00 30.92 204 GLU B O 1
ATOM 1372 N N . ILE B 2 58 ? -29.038 10.167 -11.077 1.00 31.47 205 ILE B N 1
ATOM 1373 C CA . ILE B 2 58 ? -30.190 10.645 -11.835 1.00 33.06 205 ILE B CA 1
ATOM 1374 C C . ILE B 2 58 ? -30.874 11.796 -11.091 1.00 32.79 205 ILE B C 1
ATOM 1375 O O . ILE B 2 58 ? -31.079 11.714 -9.881 1.00 32.31 205 ILE B O 1
ATOM 1380 N N . PRO B 2 59 ? -31.211 12.880 -11.810 1.00 35.54 206 PRO B N 1
ATOM 1381 C CA . PRO B 2 59 ? -31.924 14.021 -11.222 1.00 33.66 206 PRO B CA 1
ATOM 1382 C C . PRO B 2 59 ? -33.221 13.606 -10.533 1.00 32.22 206 PRO B C 1
ATOM 1383 O O . PRO B 2 59 ? -33.931 12.744 -11.046 1.00 35.02 206 PRO B O 1
ATOM 1387 N N . GLY B 2 60 ? -33.508 14.210 -9.383 1.00 36.16 207 GLY B N 1
ATOM 1388 C CA . GLY B 2 60 ? -34.744 13.969 -8.653 1.00 31.87 207 GLY B CA 1
ATOM 1389 C C . GLY B 2 60 ? -36.022 13.977 -9.478 1.00 33.68 207 GLY B C 1
ATOM 1390 O O . GLY B 2 60 ? -36.795 13.018 -9.426 1.00 29.15 207 GLY B O 1
ATOM 1391 N N . PRO B 2 61 ? -36.260 15.057 -10.245 1.00 33.71 208 PRO B N 1
ATOM 1392 C CA . PRO B 2 61 ? -37.450 15.117 -11.104 1.00 34.32 208 PRO B CA 1
ATOM 1393 C C . PRO B 2 61 ? -37.476 14.044 -12.196 1.00 33.27 208 PRO B C 1
ATOM 1394 O O . PRO B 2 61 ? -38.499 13.879 -12.857 1.00 35.41 208 PRO B O 1
ATOM 1398 N N . GLY B 2 62 ? -36.365 13.338 -12.386 1.00 35.22 209 GLY B N 1
ATOM 1399 C CA . GLY B 2 62 ? -36.314 12.212 -13.301 1.00 33.09 209 GLY B CA 1
ATOM 1400 C C . GLY B 2 62 ? -36.608 12.544 -14.751 1.00 34.78 209 GLY B C 1
ATOM 1401 O O . GLY B 2 62 ? -36.247 13.609 -15.247 1.00 37.27 209 GLY B O 1
ATOM 1402 N N . ALA B 2 63 ? -37.267 11.620 -15.438 1.00 34.04 210 ALA B N 1
ATOM 1403 C CA . ALA B 2 63 ? -37.576 11.800 -16.849 1.00 39.09 210 ALA B CA 1
ATOM 1404 C C . ALA B 2 63 ? -38.664 12.849 -17.070 1.00 42.17 210 ALA B C 1
ATOM 1405 O O . ALA B 2 63 ? -39.580 12.983 -16.257 1.00 38.40 210 ALA B O 1
ATOM 1407 N N . PRO B 2 64 ? -38.552 13.609 -18.172 1.00 43.52 211 PRO B N 1
ATOM 1408 C CA . PRO B 2 64 ? -39.648 14.457 -18.649 1.00 36.30 211 PRO B CA 1
ATOM 1409 C C . PRO B 2 64 ? -40.704 13.591 -19.316 1.00 33.72 211 PRO B C 1
ATOM 1410 O O . PRO B 2 64 ? -40.759 13.509 -20.543 1.00 37.99 211 PRO B O 1
ATOM 1414 N N . TYR B 2 65 ? -41.535 12.945 -18.506 1.00 36.15 212 TYR B N 1
ATOM 1415 C CA . TYR B 2 65 ? -42.479 11.953 -19.010 1.00 38.19 212 TYR B CA 1
ATOM 1416 C C . TYR B 2 65 ? -43.530 12.541 -19.949 1.00 40.71 212 TYR B C 1
ATOM 1417 O O . TYR B 2 65 ? -44.299 11.801 -20.558 1.00 39.58 212 TYR B O 1
ATOM 1426 N N . GLN B 2 66 ? -43.561 13.864 -20.077 1.00 39.55 213 GLN B N 1
ATOM 1427 C CA . GLN B 2 66 ? -44.442 14.490 -21.053 1.00 43.57 213 GLN B CA 1
ATOM 1428 C C . GLN B 2 66 ? -43.909 14.244 -22.465 1.00 41.94 213 GLN B C 1
ATOM 1429 O O . GLN B 2 66 ? -44.672 14.226 -23.429 1.00 38.87 213 GLN B O 1
ATOM 1435 N N . THR B 2 67 ? -42.598 14.040 -22.579 1.00 42.92 214 THR B N 1
ATOM 1436 C CA . THR B 2 67 ? -41.985 13.728 -23.867 1.00 38.11 214 THR B CA 1
ATOM 1437 C C . THR B 2 67 ? -41.457 12.295 -23.916 1.00 45.96 214 THR B C 1
ATOM 1438 O O . THR B 2 67 ? -41.371 11.697 -24.990 1.00 46.20 214 THR B O 1
ATOM 1442 N N . VAL B 2 68 ? -41.109 11.744 -22.755 1.00 45.51 215 VAL B N 1
ATOM 1443 C CA . VAL B 2 68 ? -40.581 10.384 -22.687 1.00 40.70 215 VAL B CA 1
ATOM 1444 C C . VAL B 2 68 ? -41.678 9.358 -22.969 1.00 46.65 215 VAL B C 1
ATOM 1445 O O . VAL B 2 68 ? -41.442 8.359 -23.653 1.00 43.65 215 VAL B O 1
ATOM 1449 N N . VAL B 2 69 ? -42.880 9.609 -22.457 1.00 42.67 216 VAL B N 1
ATOM 1450 C CA . VAL B 2 69 ? -43.994 8.696 -22.700 1.00 45.23 216 VAL B CA 1
ATOM 1451 C C . VAL B 2 69 ? -44.287 8.549 -24.203 1.00 40.96 216 VAL B C 1
ATOM 1452 O O . VAL B 2 69 ? -44.412 7.425 -24.684 1.00 47.74 216 VAL B O 1
ATOM 1456 N N . PRO B 2 70 ? -44.381 9.667 -24.956 1.00 47.11 217 PRO B N 1
ATOM 1457 C CA . PRO B 2 70 ? -44.521 9.467 -26.405 1.00 43.36 217 PRO B CA 1
ATOM 1458 C C . PRO B 2 70 ? -43.331 8.732 -27.025 1.00 46.85 217 PRO B C 1
ATOM 1459 O O . PRO B 2 70 ? -43.517 7.923 -27.935 1.00 45.27 217 PRO B O 1
ATOM 1463 N N . ALA B 2 71 ? -42.127 9.011 -26.533 1.00 45.23 218 ALA B N 1
ATOM 1464 C CA . ALA B 2 71 ? -40.930 8.333 -27.019 1.00 42.30 218 ALA B CA 1
ATOM 1465 C C . ALA B 2 71 ? -41.034 6.827 -26.808 1.00 42.05 218 ALA B C 1
ATOM 1466 O O . ALA B 2 71 ? -40.575 6.043 -27.637 1.00 39.20 218 ALA B O 1
ATOM 1468 N N . MET B 2 72 ? -41.650 6.429 -25.699 1.00 40.94 219 MET B N 1
ATOM 1469 C CA . MET B 2 72 ? -41.791 5.014 -25.372 1.00 42.28 219 MET B CA 1
ATOM 1470 C C . MET B 2 72 ? -42.746 4.294 -26.316 1.00 48.57 219 MET B C 1
ATOM 1471 O O . MET B 2 72 ? -42.688 3.074 -26.445 1.00 45.87 219 MET B O 1
ATOM 1476 N N . PHE B 2 73 ? -43.621 5.044 -26.978 1.00 51.61 220 PHE B N 1
ATOM 1477 C CA . PHE B 2 73 ? -44.602 4.439 -27.870 1.00 46.78 220 PHE B CA 1
ATOM 1478 C C . PHE B 2 73 ? -44.313 4.751 -29.337 1.00 47.40 220 PHE B C 1
ATOM 1479 O O . PHE B 2 73 ? -45.225 4.800 -30.162 1.00 53.47 220 PHE B O 1
ATOM 1487 N N . SER B 2 74 ? -43.040 4.954 -29.656 1.00 48.02 221 SER B N 1
ATOM 1488 C CA . SER B 2 74 ? -42.617 5.148 -31.037 1.00 42.33 221 SER B CA 1
ATOM 1489 C C . SER B 2 74 ? -42.725 3.841 -31.809 1.00 50.42 221 SER B C 1
ATOM 1490 O O . SER B 2 74 ? -42.753 2.765 -31.211 1.00 56.20 221 SER B O 1
ATOM 1493 N N . ALA B 2 75 ? -42.786 3.940 -33.135 1.00 51.03 222 ALA B N 1
ATOM 1494 C CA . ALA B 2 75 ? -42.840 2.762 -33.994 1.00 53.33 222 ALA B CA 1
ATOM 1495 C C . ALA B 2 75 ? -41.616 1.876 -33.769 1.00 52.31 222 ALA B C 1
ATOM 1496 O O . ALA B 2 75 ? -41.740 0.677 -33.519 1.00 55.47 222 ALA B O 1
ATOM 1498 N N . GLU B 2 76 ? -40.436 2.480 -33.855 1.00 43.47 223 GLU B N 1
ATOM 1499 C CA . GLU B 2 76 ? -39.188 1.791 -33.549 1.00 55.62 223 GLU B CA 1
ATOM 1500 C C . GLU B 2 76 ? -38.197 2.821 -33.005 1.00 58.46 223 GLU B C 1
ATOM 1501 O O . GLU B 2 76 ? -38.480 4.023 -33.026 1.00 50.11 223 GLU B O 1
ATOM 1507 N N . ASN B 2 77 ? -37.061 2.344 -32.498 1.00 56.29 224 ASN B N 1
ATOM 1508 C CA . ASN B 2 77 ? -36.025 3.190 -31.909 1.00 51.01 224 ASN B CA 1
ATOM 1509 C C . ASN B 2 77 ? -36.530 3.933 -30.684 1.00 42.03 224 ASN B C 1
ATOM 1510 O O . ASN B 2 77 ? -36.091 5.046 -30.398 1.00 40.03 224 ASN B O 1
ATOM 1515 N N . ALA B 2 78 ? -37.451 3.303 -29.963 1.00 33.23 225 ALA B N 1
ATOM 1516 C CA . ALA B 2 78 ? -37.993 3.883 -28.745 1.00 40.34 225 ALA B CA 1
ATOM 1517 C C . ALA B 2 78 ? -36.879 4.149 -27.739 1.00 39.06 225 ALA B C 1
ATOM 1518 O O . ALA B 2 78 ? -36.830 5.218 -27.134 1.00 34.48 225 ALA B O 1
ATOM 1520 N N . ALA B 2 79 ? -35.979 3.181 -27.586 1.00 39.73 226 ALA B N 1
ATOM 1521 C CA . ALA B 2 79 ? -34.893 3.278 -26.616 1.00 33.70 226 ALA B CA 1
ATOM 1522 C C . ALA B 2 79 ? -34.035 4.513 -26.859 1.00 37.73 226 ALA B C 1
ATOM 1523 O O . ALA B 2 79 ? -33.705 5.242 -25.924 1.00 43.94 226 ALA B O 1
ATOM 1525 N N . LEU B 2 80 ? -33.688 4.752 -28.119 1.00 39.11 227 LEU B N 1
ATOM 1526 C CA . LEU B 2 80 ? -32.904 5.930 -28.478 1.00 41.91 227 LEU B CA 1
ATOM 1527 C C . LEU B 2 80 ? -33.708 7.205 -28.258 1.00 40.86 227 LEU B C 1
ATOM 1528 O O . LEU B 2 80 ? -33.184 8.208 -27.772 1.00 43.33 227 LEU B O 1
ATOM 1533 N N . LYS B 2 81 ? -34.986 7.159 -28.618 1.00 38.14 228 LYS B N 1
ATOM 1534 C CA . LYS B 2 81 ? -35.847 8.322 -28.489 1.00 37.63 228 LYS B CA 1
ATOM 1535 C C . LYS B 2 81 ? -36.115 8.645 -27.020 1.00 43.41 228 LYS B C 1
ATOM 1536 O O . LYS B 2 81 ? -36.195 9.814 -26.649 1.00 42.97 228 LYS B O 1
ATOM 1542 N N . ILE B 2 82 ? -36.236 7.612 -26.189 1.00 40.63 229 ILE B N 1
ATOM 1543 C CA . ILE B 2 82 ? -36.357 7.800 -24.743 1.00 37.15 229 ILE B CA 1
ATOM 1544 C C . ILE B 2 82 ? -35.143 8.545 -24.192 1.00 38.76 229 ILE B C 1
ATOM 1545 O O . ILE B 2 82 ? -35.278 9.527 -23.459 1.00 32.38 229 ILE B O 1
ATOM 1550 N N . ALA B 2 83 ? -33.956 8.074 -24.561 1.00 32.89 230 ALA B N 1
ATOM 1551 C CA . ALA B 2 83 ? -32.711 8.670 -24.094 1.00 36.60 230 ALA B CA 1
ATOM 1552 C C . ALA B 2 83 ? -32.543 10.106 -24.579 1.00 37.66 230 ALA B C 1
ATOM 1553 O O . ALA B 2 83 ? -32.226 10.999 -23.791 1.00 36.44 230 ALA B O 1
ATOM 1555 N N . SER B 2 84 ? -32.750 10.322 -25.875 1.00 40.66 231 SER B N 1
ATOM 1556 C CA . SER B 2 84 ? -32.582 11.651 -26.460 1.00 41.59 231 SER B CA 1
ATOM 1557 C C . SER B 2 84 ? -33.580 12.648 -25.873 1.00 38.13 231 SER B C 1
ATOM 1558 O O . SER B 2 84 ? -33.232 13.802 -25.632 1.00 41.11 231 SER B O 1
ATOM 1561 N N . CYS B 2 85 ? -34.811 12.199 -25.638 1.00 36.06 232 CYS B N 1
ATOM 1562 C CA . CYS B 2 85 ? -35.819 13.039 -24.987 1.00 40.86 232 CYS B CA 1
ATOM 1563 C C . CYS B 2 85 ? -35.371 13.446 -23.592 1.00 36.92 232 CYS B C 1
ATOM 1564 O O . CYS B 2 85 ? -35.411 14.623 -23.236 1.00 44.39 232 CYS B O 1
ATOM 1567 N N . TYR B 2 86 ? -34.954 12.454 -22.813 1.00 32.54 233 TYR B N 1
ATOM 1568 C CA . TYR B 2 86 ? -34.451 12.669 -21.465 1.00 37.76 233 TYR B CA 1
ATOM 1569 C C . TYR B 2 86 ? -33.327 13.700 -21.488 1.00 40.97 233 TYR B C 1
ATOM 1570 O O . TYR B 2 86 ? -33.334 14.662 -20.713 1.00 33.98 233 TYR B O 1
ATOM 1579 N N . TYR B 2 87 ? -32.368 13.499 -22.391 1.00 38.72 234 TYR B N 1
ATOM 1580 C CA . TYR B 2 87 ? -31.196 14.365 -22.460 1.00 40.03 234 TYR B CA 1
ATOM 1581 C C . TYR B 2 87 ? -31.527 15.777 -22.937 1.00 40.65 234 TYR B C 1
ATOM 1582 O O . TYR B 2 87 ? -31.100 16.753 -22.321 1.00 41.21 234 TYR B O 1
ATOM 1591 N N . ASP B 2 88 ? -32.268 15.878 -24.039 1.00 38.70 235 ASP B N 1
ATOM 1592 C CA . ASP B 2 88 ? -32.572 17.172 -24.652 1.00 41.09 235 ASP B CA 1
ATOM 1593 C C . ASP B 2 88 ? -33.268 18.117 -23.682 1.00 41.88 235 ASP B C 1
ATOM 1594 O O . ASP B 2 88 ? -33.033 19.326 -23.705 1.00 42.80 235 ASP B O 1
ATOM 1599 N N . TYR B 2 89 ? -34.118 17.558 -22.827 1.00 43.62 236 TYR B N 1
ATOM 1600 C CA . TYR B 2 89 ? -34.858 18.346 -21.849 1.00 40.12 236 TYR B CA 1
ATOM 1601 C C . TYR B 2 89 ? -33.928 19.047 -20.871 1.00 42.58 236 TYR B C 1
ATOM 1602 O O . TYR B 2 89 ? -34.054 20.249 -20.627 1.00 44.13 236 TYR B O 1
ATOM 1611 N N . TYR B 2 90 ? -32.993 18.289 -20.311 1.00 40.68 237 TYR B N 1
ATOM 1612 C CA . TYR B 2 90 ? -32.108 18.824 -19.286 1.00 43.08 237 TYR B CA 1
ATOM 1613 C C . TYR B 2 90 ? -30.970 19.642 -19.878 1.00 39.45 237 TYR B C 1
ATOM 1614 O O . TYR B 2 90 ? -30.406 20.500 -19.199 1.00 41.59 237 TYR B O 1
ATOM 1623 N N . GLN B 2 91 ? -30.627 19.384 -21.136 1.00 41.75 238 GLN B N 1
ATOM 1624 C CA . GLN B 2 91 ? -29.557 20.149 -21.767 1.00 47.90 238 GLN B CA 1
ATOM 1625 C C . GLN B 2 91 ? -30.074 21.530 -22.173 1.00 44.31 238 GLN B C 1
ATOM 1626 O O . GLN B 2 91 ? -29.316 22.498 -22.208 1.00 43.86 238 GLN B O 1
ATOM 1632 N N . SER B 2 92 ? -31.370 21.615 -22.461 1.00 45.52 239 SER B N 1
ATOM 1633 C CA . SER B 2 92 ? -31.991 22.879 -22.839 1.00 44.90 239 SER B CA 1
ATOM 1634 C C . SER B 2 92 ? -32.034 23.834 -21.656 1.00 42.55 239 SER B C 1
ATOM 1635 O O . SER B 2 92 ? -31.959 25.052 -21.820 1.00 50.29 239 SER B O 1
ATOM 1638 N N . ARG B 2 93 ? -32.153 23.270 -20.460 1.00 37.13 240 ARG B N 1
ATOM 1639 C CA . ARG B 2 93 ? -32.256 24.067 -19.246 1.00 41.81 240 ARG B CA 1
ATOM 1640 C C . ARG B 2 93 ? -30.941 24.077 -18.469 1.00 38.92 240 ARG B C 1
ATOM 1641 O O . ARG B 2 93 ? -30.875 24.582 -17.349 1.00 39.50 240 ARG B O 1
ATOM 1649 N N . TYR B 2 94 ? -29.895 23.529 -19.080 1.00 34.15 241 TYR B N 1
ATOM 1650 C CA . TYR B 2 94 ? -28.588 23.445 -18.443 1.00 34.39 241 TYR B CA 1
ATOM 1651 C C . TYR B 2 94 ? -27.942 24.816 -18.296 1.00 37.71 241 TYR B C 1
ATOM 1652 O O . TYR B 2 94 ? -27.784 25.545 -19.273 1.00 43.78 241 TYR B O 1
ATOM 1661 N N . ASP B 2 95 ? -27.569 25.161 -17.070 1.00 41.57 242 ASP B N 1
ATOM 1662 C CA . ASP B 2 95 ? -26.885 26.420 -16.807 1.00 36.15 242 ASP B CA 1
ATOM 1663 C C . ASP B 2 95 ? -25.772 26.196 -15.787 1.00 39.19 242 ASP B C 1
ATOM 1664 O O . ASP B 2 95 ? -25.546 27.023 -14.901 1.00 37.98 242 ASP B O 1
ATOM 1669 N N . ASP B 2 96 ? -25.088 25.062 -15.929 1.00 35.82 243 ASP B N 1
ATOM 1670 C CA . ASP B 2 96 ? -23.995 24.662 -15.044 1.00 35.49 243 ASP B CA 1
ATOM 1671 C C . ASP B 2 96 ? -24.404 24.706 -13.568 1.00 38.84 243 ASP B C 1
ATOM 1672 O O . ASP B 2 96 ? -23.626 25.112 -12.706 1.00 37.79 243 ASP B O 1
ATOM 1677 N N . GLY B 2 97 ? -25.637 24.293 -13.290 1.00 42.29 244 GLY B N 1
ATOM 1678 C CA . GLY B 2 97 ? -26.109 24.163 -11.924 1.00 38.27 244 GLY B CA 1
ATOM 1679 C C . GLY B 2 97 ? -26.442 25.457 -11.202 1.00 44.47 244 GLY B C 1
ATOM 1680 O O . GLY B 2 97 ? -26.693 25.448 -9.996 1.00 45.88 244 GLY B O 1
ATOM 1681 N N . ILE B 2 98 ? -26.447 26.570 -11.926 1.00 41.71 245 ILE B N 1
ATOM 1682 C CA . ILE B 2 98 ? -26.799 27.854 -11.331 1.00 38.45 245 ILE B CA 1
ATOM 1683 C C . ILE B 2 98 ? -28.269 27.877 -10.924 1.00 42.64 245 ILE B C 1
ATOM 1684 O O . ILE B 2 98 ? -29.154 27.683 -11.759 1.00 45.84 245 ILE B O 1
ATOM 1689 N N . GLY B 2 99 ? -28.522 28.113 -9.639 1.00 46.73 246 GLY B N 1
ATOM 1690 C CA . GLY B 2 99 ? -29.878 28.151 -9.117 1.00 32.89 246 GLY B CA 1
ATOM 1691 C C . GLY B 2 99 ? -30.531 26.782 -9.086 1.00 44.53 246 GLY B C 1
ATOM 1692 O O . GLY B 2 99 ? -31.755 26.671 -9.183 1.00 48.84 246 GLY B O 1
ATOM 1693 N N . MET B 2 100 ? -29.708 25.744 -8.945 1.00 42.36 247 MET B N 1
ATOM 1694 C CA . MET B 2 100 ? -30.156 24.351 -8.995 1.00 40.01 247 MET B CA 1
ATOM 1695 C C . MET B 2 100 ? -31.279 24.039 -8.010 1.00 42.78 247 MET B C 1
ATOM 1696 O O . MET B 2 100 ? -31.208 24.403 -6.836 1.00 45.21 247 MET B O 1
ATOM 1701 N N . SER B 2 101 ? -32.313 23.362 -8.502 1.00 39.05 248 SER B N 1
ATOM 1702 C CA . SER B 2 101 ? -33.387 22.851 -7.655 1.00 40.98 248 SER B CA 1
ATOM 1703 C C . SER B 2 101 ? -34.175 21.786 -8.406 1.00 38.09 248 SER B C 1
ATOM 1704 O O . SER B 2 101 ? -34.014 21.621 -9.614 1.00 38.84 248 SER B O 1
ATOM 1707 N N . ASN B 2 102 ? -35.025 21.063 -7.686 1.00 37.23 249 ASN B N 1
ATOM 1708 C CA . ASN B 2 102 ? -35.890 20.070 -8.308 1.00 36.73 249 ASN B CA 1
ATOM 1709 C C . ASN B 2 102 ? -36.889 20.727 -9.247 1.00 35.82 249 ASN B C 1
ATOM 1710 O O . ASN B 2 102 ? -37.189 20.199 -10.315 1.00 36.11 249 ASN B O 1
ATOM 1715 N N . GLU B 2 103 ? -37.395 21.887 -8.840 1.00 45.69 250 GLU B N 1
ATOM 1716 C CA . GLU B 2 103 ? -38.403 22.604 -9.613 1.00 44.28 250 GLU B CA 1
ATOM 1717 C C . GLU B 2 103 ? -37.785 23.341 -10.795 1.00 42.17 250 GLU B C 1
ATOM 1718 O O . GLU B 2 103 ? -38.488 23.740 -11.722 1.00 46.58 250 GLU B O 1
ATOM 1724 N N . ASP B 2 104 ? -36.469 23.520 -10.757 1.00 44.49 251 ASP B N 1
ATOM 1725 C CA . ASP B 2 104 ? -35.742 24.130 -11.866 1.00 44.05 251 ASP B CA 1
ATOM 1726 C C . ASP B 2 104 ? -34.353 23.512 -11.992 1.00 40.80 251 ASP B C 1
ATOM 1727 O O . ASP B 2 104 ? -33.374 24.043 -11.467 1.00 38.63 251 ASP B O 1
ATOM 1732 N N . TRP B 2 105 ? -34.268 22.386 -12.691 1.00 42.12 252 TRP B N 1
ATOM 1733 C CA . TRP B 2 105 ? -33.015 21.648 -12.777 1.00 38.22 252 TRP B CA 1
ATOM 1734 C C . TRP B 2 105 ? -32.088 22.209 -13.849 1.00 38.38 252 TRP B C 1
ATOM 1735 O O . TRP B 2 105 ? -32.322 22.028 -15.042 1.00 35.44 252 TRP B O 1
ATOM 1746 N N . THR B 2 106 ? -31.026 22.878 -13.411 1.00 38.96 253 THR B N 1
ATOM 1747 C CA . THR B 2 106 ? -30.044 23.451 -14.324 1.00 40.70 253 THR B CA 1
ATOM 1748 C C . THR B 2 106 ? -28.722 22.689 -14.279 1.00 44.08 253 THR B C 1
ATOM 1749 O O . THR B 2 106 ? -27.731 23.107 -14.881 1.00 41.58 253 THR B O 1
ATOM 1753 N N . GLY B 2 107 ? -28.716 21.567 -13.565 1.00 35.06 254 GLY B N 1
ATOM 1754 C CA . GLY B 2 107 ? -27.504 20.799 -13.353 1.00 39.46 254 GLY B CA 1
ATOM 1755 C C . GLY B 2 107 ? -27.192 19.826 -14.472 1.00 37.35 254 GLY B C 1
ATOM 1756 O O . GLY B 2 107 ? -26.152 19.168 -14.461 1.00 39.75 254 GLY B O 1
ATOM 1757 N N . GLY B 2 108 ? -28.093 19.729 -15.441 1.00 33.78 255 GLY B N 1
ATOM 1758 C CA . GLY B 2 108 ? -27.883 18.845 -16.571 1.00 38.40 255 GLY B CA 1
ATOM 1759 C C . GLY B 2 108 ? -28.111 17.385 -16.233 1.00 40.54 255 GLY B C 1
ATOM 1760 O O . GLY B 2 108 ? -28.742 17.062 -15.223 1.00 37.33 255 GLY B O 1
ATOM 1761 N N . VAL B 2 109 ? -27.580 16.504 -17.076 1.00 40.39 256 VAL B N 1
ATOM 1762 C CA . VAL B 2 109 ? -27.831 15.072 -16.965 1.00 35.60 256 VAL B CA 1
ATOM 1763 C C . VAL B 2 109 ? -26.903 14.284 -17.894 1.00 36.29 256 VAL B C 1
ATOM 1764 O O . VAL B 2 109 ? -26.245 14.859 -18.764 1.00 36.81 256 VAL B O 1
ATOM 1768 N N . SER B 2 110 ? -26.848 12.970 -17.698 1.00 34.10 257 SER B N 1
ATOM 1769 C CA . SER B 2 110 ? -26.148 12.077 -18.612 1.00 34.06 257 SER B CA 1
ATOM 1770 C C . SER B 2 110 ? -26.948 10.787 -18.787 1.00 36.39 257 SER B C 1
ATOM 1771 O O . SER B 2 110 ? -27.344 10.156 -17.810 1.00 29.56 257 SER B O 1
ATOM 1774 N N . VAL B 2 111 ? -27.192 10.406 -20.037 1.00 40.95 258 VAL B N 1
ATOM 1775 C CA . VAL B 2 111 ? -27.979 9.215 -20.341 1.00 36.85 258 VAL B CA 1
ATOM 1776 C C . VAL B 2 111 ? -27.254 8.315 -21.339 1.00 39.42 258 VAL B C 1
ATOM 1777 O O . VAL B 2 111 ? -26.699 8.791 -22.331 1.00 36.14 258 VAL B O 1
ATOM 1781 N N . GLY B 2 112 ? -27.259 7.013 -21.069 1.00 34.30 259 GLY B N 1
ATOM 1782 C CA . GLY B 2 112 ? -26.673 6.051 -21.981 1.00 34.90 259 GLY B CA 1
ATOM 1783 C C . GLY B 2 112 ? -27.633 4.930 -22.331 1.00 34.42 259 GLY B C 1
ATOM 1784 O O . GLY B 2 112 ? -28.511 4.585 -21.541 1.00 33.82 259 GLY B O 1
ATOM 1785 N N . VAL B 2 113 ? -27.478 4.364 -23.522 1.00 32.66 260 VAL B N 1
ATOM 1786 C CA . VAL B 2 113 ? -28.245 3.183 -23.901 1.00 34.28 260 VAL B CA 1
ATOM 1787 C C . VAL B 2 113 ? -27.308 2.052 -24.305 1.00 37.50 260 VAL B C 1
ATOM 1788 O O . VAL B 2 113 ? -26.434 2.228 -25.154 1.00 38.51 260 VAL B O 1
ATOM 1792 N N . ALA B 2 114 ? -27.496 0.888 -23.692 1.00 36.72 261 ALA B N 1
ATOM 1793 C CA . ALA B 2 114 ? -26.633 -0.255 -23.947 1.00 36.77 261 ALA B CA 1
ATOM 1794 C C . ALA B 2 114 ? -27.379 -1.361 -24.682 1.00 35.73 261 ALA B C 1
ATOM 1795 O O . ALA B 2 114 ? -28.498 -1.712 -24.317 1.00 34.91 261 ALA B O 1
ATOM 1797 N N . LYS B 2 115 ? -26.749 -1.906 -25.719 1.00 37.68 262 LYS B N 1
ATOM 1798 C CA . LYS B 2 115 ? -27.311 -3.038 -26.449 1.00 34.64 262 LYS B CA 1
ATOM 1799 C C . LYS B 2 115 ? -27.023 -4.335 -25.694 1.00 33.99 262 LYS B C 1
ATOM 1800 O O . LYS B 2 115 ? -25.879 -4.784 -25.625 1.00 39.74 262 LYS B O 1
ATOM 1806 N N . MET B 2 116 ? -28.068 -4.926 -25.125 1.00 32.02 263 MET B N 1
ATOM 1807 C CA . MET B 2 116 ? -27.930 -6.094 -24.257 1.00 34.75 263 MET B CA 1
ATOM 1808 C C . MET B 2 116 ? -27.337 -7.315 -24.955 1.00 37.30 263 MET B C 1
ATOM 1809 O O . MET B 2 116 ? -26.611 -8.096 -24.342 1.00 35.85 263 MET B O 1
ATOM 1814 N N . SER B 2 117 ? -27.654 -7.484 -26.235 1.00 41.14 264 SER B N 1
ATOM 1815 C CA . SER B 2 117 ? -27.251 -8.682 -26.967 1.00 38.95 264 SER B CA 1
ATOM 1816 C C . SER B 2 117 ? -25.740 -8.756 -27.154 1.00 35.21 264 SER B C 1
ATOM 1817 O O . SER B 2 117 ? -25.198 -9.822 -27.439 1.00 35.19 264 SER B O 1
ATOM 1820 N N . GLU B 2 118 ? -25.065 -7.623 -26.982 1.00 39.03 265 GLU B N 1
ATOM 1821 C CA . GLU B 2 118 ? -23.618 -7.553 -27.165 1.00 37.37 265 GLU B CA 1
ATOM 1822 C C . GLU B 2 118 ? -22.846 -7.738 -25.859 1.00 35.81 265 GLU B C 1
ATOM 1823 O O . GLU B 2 118 ? -21.615 -7.706 -25.850 1.00 35.39 265 GLU B O 1
ATOM 1829 N N . LEU B 2 119 ? -23.569 -7.941 -24.762 1.00 36.85 266 LEU B N 1
ATOM 1830 C CA . LEU B 2 119 ? -22.945 -8.048 -23.444 1.00 38.90 266 LEU B CA 1
ATOM 1831 C C . LEU B 2 119 ? -22.116 -9.323 -23.279 1.00 41.07 266 LEU B C 1
ATOM 1832 O O . LEU B 2 119 ? -21.112 -9.330 -22.563 1.00 39.17 266 LEU B O 1
ATOM 1837 N N . GLU B 2 120 ? -22.533 -10.399 -23.935 1.00 34.38 267 GLU B N 1
ATOM 1838 C CA . GLU B 2 120 ? -21.776 -11.639 -23.875 1.00 35.87 267 GLU B CA 1
ATOM 1839 C C . GLU B 2 120 ? -20.463 -11.508 -24.642 1.00 39.08 267 GLU B C 1
ATOM 1840 O O . GLU B 2 120 ? -19.425 -11.984 -24.181 1.00 39.95 267 GLU B O 1
ATOM 1846 N N . ASN B 2 121 ? -20.503 -10.861 -25.805 1.00 36.75 268 ASN B N 1
ATOM 1847 C CA A ASN B 2 121 ? -19.282 -10.612 -26.562 0.45 37.15 268 ASN B CA 1
ATOM 1848 C CA B ASN B 2 121 ? -19.292 -10.589 -26.574 0.55 37.17 268 ASN B CA 1
ATOM 1849 C C . ASN B 2 121 ? -18.324 -9.718 -25.780 1.00 37.06 268 ASN B C 1
ATOM 1850 O O . ASN B 2 121 ? -17.107 -9.889 -25.855 1.00 36.94 268 ASN B O 1
ATOM 1859 N N . LEU B 2 122 ? -18.880 -8.777 -25.021 1.00 38.12 269 LEU B N 1
ATOM 1860 C CA . LEU B 2 122 ? -18.079 -7.870 -24.209 1.00 37.09 269 LEU B CA 1
ATOM 1861 C C . LEU B 2 122 ? -17.376 -8.619 -23.078 1.00 39.67 269 LEU B C 1
ATOM 1862 O O . LEU B 2 122 ? -16.207 -8.364 -22.786 1.00 37.36 269 LEU B O 1
ATOM 1867 N N . ALA B 2 123 ? -18.095 -9.545 -22.450 1.00 34.56 270 ALA B N 1
ATOM 1868 C CA . ALA B 2 123 ? -17.527 -10.374 -21.393 1.00 34.69 270 ALA B CA 1
ATOM 1869 C C . ALA B 2 123 ? -16.364 -11.212 -21.918 1.00 36.70 270 ALA B C 1
ATOM 1870 O O . ALA B 2 123 ? -15.358 -11.393 -21.232 1.00 38.68 270 ALA B O 1
ATOM 1872 N N . VAL B 2 124 ? -16.510 -11.726 -23.136 1.00 35.62 271 VAL B N 1
ATOM 1873 C CA . VAL B 2 124 ? -15.438 -12.473 -23.780 1.00 36.22 271 VAL B CA 1
ATOM 1874 C C . VAL B 2 124 ? -14.238 -11.563 -24.005 1.00 35.01 271 VAL B C 1
ATOM 1875 O O . VAL B 2 124 ? -13.113 -11.901 -23.640 1.00 35.88 271 VAL B O 1
ATOM 1879 N N . ALA B 2 125 ? -14.496 -10.402 -24.599 1.00 36.15 272 ALA B N 1
ATOM 1880 C CA . ALA B 2 125 ? -13.457 -9.418 -24.871 1.00 34.62 272 ALA B CA 1
ATOM 1881 C C . ALA B 2 125 ? -12.718 -9.017 -23.602 1.00 38.88 272 ALA B C 1
ATOM 1882 O O . ALA B 2 125 ? -11.491 -8.910 -23.593 1.00 38.91 272 ALA B O 1
ATOM 1884 N N . THR B 2 126 ? -13.473 -8.799 -22.531 1.00 37.69 273 THR B N 1
ATOM 1885 C CA . THR B 2 126 ? -12.897 -8.355 -21.268 1.00 38.09 273 THR B CA 1
ATOM 1886 C C . THR B 2 126 ? -12.051 -9.453 -20.626 1.00 39.76 273 THR B C 1
ATOM 1887 O O . THR B 2 126 ? -11.020 -9.172 -20.012 1.00 35.30 273 THR B O 1
ATOM 1891 N N . SER B 2 127 ? -12.476 -10.705 -20.789 1.00 37.18 274 SER B N 1
ATOM 1892 C CA . SER B 2 127 ? -11.743 -11.839 -20.229 1.00 38.51 274 SER B CA 1
ATOM 1893 C C . SER B 2 127 ? -10.377 -12.019 -20.888 1.00 33.82 274 SER B C 1
ATOM 1894 O O . SER B 2 127 ? -9.483 -12.629 -20.310 1.00 37.43 274 SER B O 1
ATOM 1897 N N . LYS B 2 128 ? -10.219 -11.487 -22.096 1.00 39.84 275 LYS B N 1
ATOM 1898 C CA . LYS B 2 128 ? -8.937 -11.543 -22.793 1.00 35.43 275 LYS B CA 1
ATOM 1899 C C . LYS B 2 128 ? -7.979 -10.481 -22.257 1.00 36.28 275 LYS B C 1
ATOM 1900 O O . LYS B 2 128 ? -6.775 -10.538 -22.499 1.00 47.48 275 LYS B O 1
ATOM 1906 N N . VAL B 2 129 ? -8.520 -9.513 -21.526 1.00 35.98 276 VAL B N 1
ATOM 1907 C CA . VAL B 2 129 ? -7.732 -8.381 -21.050 1.00 34.41 276 VAL B CA 1
ATOM 1908 C C . VAL B 2 129 ? -7.351 -8.490 -19.576 1.00 38.55 276 VAL B C 1
ATOM 1909 O O . VAL B 2 129 ? -6.172 -8.430 -19.226 1.00 42.39 276 VAL B O 1
ATOM 1913 N N . LEU B 2 130 ? -8.359 -8.654 -18.724 1.00 35.34 277 LEU B N 1
ATOM 1914 C CA . LEU B 2 130 ? -8.198 -8.546 -17.272 1.00 37.68 277 LEU B CA 1
ATOM 1915 C C . LEU B 2 130 ? -7.111 -9.434 -16.636 1.00 40.06 277 LEU B C 1
ATOM 1916 O O . LEU B 2 130 ? -6.284 -8.924 -15.881 1.00 35.72 277 LEU B O 1
ATOM 1921 N N . PRO B 2 131 ? -7.106 -10.755 -16.916 1.00 39.87 278 PRO B N 1
ATOM 1922 C CA . PRO B 2 131 ? -6.066 -11.561 -16.262 1.00 35.80 278 PRO B CA 1
ATOM 1923 C C . PRO B 2 131 ? -4.669 -11.178 -16.730 1.00 36.91 278 PRO B C 1
ATOM 1924 O O . PRO B 2 131 ? -3.706 -11.257 -15.972 1.00 41.55 278 PRO B O 1
ATOM 1928 N N . ARG B 2 132 ? -4.586 -10.749 -17.982 1.00 41.68 279 ARG B N 1
ATOM 1929 C CA . ARG B 2 132 ? -3.323 -10.441 -18.636 1.00 38.36 279 ARG B CA 1
ATOM 1930 C C . ARG B 2 132 ? -2.693 -9.146 -18.123 1.00 45.21 279 ARG B C 1
ATOM 1931 O O . ARG B 2 132 ? -1.468 -9.006 -18.110 1.00 48.28 279 ARG B O 1
ATOM 1939 N N . TYR B 2 133 ? -3.528 -8.204 -17.693 1.00 41.52 280 TYR B N 1
ATOM 1940 C CA . TYR B 2 133 ? -3.041 -6.888 -17.288 1.00 36.37 280 TYR B CA 1
ATOM 1941 C C . TYR B 2 133 ? -3.261 -6.601 -15.808 1.00 34.83 280 TYR B C 1
ATOM 1942 O O . TYR B 2 133 ? -2.932 -5.520 -15.324 1.00 36.88 280 TYR B O 1
ATOM 1951 N N . ILE B 2 134 ? -3.830 -7.566 -15.096 1.00 35.75 281 ILE B N 1
ATOM 1952 C CA . ILE B 2 134 ? -4.006 -7.449 -13.653 1.00 36.15 281 ILE B CA 1
ATOM 1953 C C . ILE B 2 134 ? -3.481 -8.723 -13.001 1.00 39.88 281 ILE B C 1
ATOM 1954 O O . ILE B 2 134 ? -4.247 -9.602 -12.605 1.00 37.94 281 ILE B O 1
ATOM 1959 N N . THR B 2 135 ? -2.159 -8.819 -12.909 1.00 45.93 282 THR B N 1
ATOM 1960 C CA . THR B 2 135 ? -1.508 -10.034 -12.437 1.00 44.32 282 THR B CA 1
ATOM 1961 C C . THR B 2 135 ? -1.295 -10.028 -10.926 1.00 41.50 282 THR B C 1
ATOM 1962 O O . THR B 2 135 ? -1.144 -11.085 -10.313 1.00 45.02 282 THR B O 1
ATOM 1966 N N . GLY B 2 136 ? -1.289 -8.837 -10.332 1.00 43.27 283 GLY B N 1
ATOM 1967 C CA . GLY B 2 136 ? -1.097 -8.699 -8.898 1.00 39.62 283 GLY B CA 1
ATOM 1968 C C . GLY B 2 136 ? -2.293 -8.093 -8.185 1.00 41.74 283 GLY B C 1
ATOM 1969 O O . GLY B 2 136 ? -3.262 -7.679 -8.820 1.00 45.93 283 GLY B O 1
ATOM 1970 N N . LYS B 2 137 ? -2.222 -8.044 -6.858 1.00 48.79 284 LYS B N 1
ATOM 1971 C CA . LYS B 2 137 ? -3.294 -7.475 -6.043 1.00 46.68 284 LYS B CA 1
ATOM 1972 C C . LYS B 2 137 ? -2.857 -6.156 -5.417 1.00 47.74 284 LYS B C 1
ATOM 1973 O O . LYS B 2 137 ? -2.090 -6.136 -4.452 1.00 48.68 284 LYS B O 1
ATOM 1979 N N . GLN B 2 138 ? -3.364 -5.058 -5.965 1.00 51.49 285 GLN B N 1
ATOM 1980 C CA . GLN B 2 138 ? -2.907 -3.725 -5.586 1.00 52.54 285 GLN B CA 1
ATOM 1981 C C . GLN B 2 138 ? -3.879 -2.651 -6.070 1.00 53.15 285 GLN B C 1
ATOM 1982 O O . GLN B 2 138 ? -4.455 -2.774 -7.153 1.00 52.77 285 GLN B O 1
ATOM 1988 N N . ASN B 2 139 ? -4.070 -1.610 -5.263 1.00 46.94 286 ASN B N 1
ATOM 1989 C CA . ASN B 2 139 ? -4.872 -0.463 -5.678 1.00 47.18 286 ASN B CA 1
ATOM 1990 C C . ASN B 2 139 ? -4.390 0.108 -7.007 1.00 54.70 286 ASN B C 1
ATOM 1991 O O . ASN B 2 139 ? -3.188 0.212 -7.255 1.00 52.54 286 ASN B O 1
ATOM 1996 N N . PHE B 2 140 ? -5.339 0.471 -7.861 1.00 46.66 287 PHE B N 1
ATOM 1997 C CA . PHE B 2 140 ? -5.018 0.950 -9.196 1.00 48.75 287 PHE B CA 1
ATOM 1998 C C . PHE B 2 140 ? -4.703 2.445 -9.200 1.00 44.97 287 PHE B C 1
ATOM 1999 O O . PHE B 2 140 ? -5.124 3.180 -8.308 1.00 47.60 287 PHE B O 1
ATOM 2007 N N . ASP B 2 141 ? -3.946 2.881 -10.201 1.00 46.99 288 ASP B N 1
ATOM 2008 C CA . ASP B 2 141 ? -3.735 4.303 -10.446 1.00 49.64 288 ASP B CA 1
ATOM 2009 C C . ASP B 2 141 ? -4.860 4.806 -11.348 1.00 49.62 288 ASP B C 1
ATOM 2010 O O . ASP B 2 141 ? -4.771 4.724 -12.573 1.00 52.09 288 ASP B O 1
ATOM 2015 N N . LEU B 2 142 ? -5.922 5.319 -10.734 1.00 46.62 289 LEU B N 1
ATOM 2016 C CA . LEU B 2 142 ? -7.159 5.601 -11.457 1.00 43.75 289 LEU B CA 1
ATOM 2017 C C . LEU B 2 142 ? -7.338 7.061 -11.854 1.00 44.53 289 LEU B C 1
ATOM 2018 O O . LEU B 2 142 ? -8.447 7.485 -12.184 1.00 45.49 289 LEU B O 1
ATOM 2023 N N . SER B 2 143 ? -6.257 7.830 -11.818 1.00 47.20 290 SER B N 1
ATOM 2024 C CA . SER B 2 143 ? -6.316 9.216 -12.263 1.00 51.31 290 SER B CA 1
ATOM 2025 C C . SER B 2 143 ? -6.590 9.238 -13.761 1.00 48.88 290 SER B C 1
ATOM 2026 O O . SER B 2 143 ? -5.970 8.495 -14.522 1.00 47.91 290 SER B O 1
ATOM 2029 N N . GLY B 2 144 ? -7.532 10.075 -14.180 1.00 39.34 291 GLY B N 1
ATOM 2030 C CA . GLY B 2 144 ? -7.900 10.147 -15.582 1.00 37.64 291 GLY B CA 1
ATOM 2031 C C . GLY B 2 144 ? -9.034 9.204 -15.935 1.00 39.75 291 GLY B C 1
ATOM 2032 O O . GLY B 2 144 ? -9.662 9.343 -16.985 1.00 38.68 291 GLY B O 1
ATOM 2033 N N . VAL B 2 145 ? -9.294 8.234 -15.064 1.00 38.90 292 VAL B N 1
ATOM 2034 C CA . VAL B 2 145 ? -10.427 7.334 -15.249 1.00 35.70 292 VAL B CA 1
ATOM 2035 C C . VAL B 2 145 ? -11.660 7.924 -14.581 1.00 31.02 292 VAL B C 1
ATOM 2036 O O . VAL B 2 145 ? -11.729 7.993 -13.353 1.00 29.37 292 VAL B O 1
ATOM 2040 N N . MET B 2 146 ? -12.620 8.355 -15.395 1.00 34.17 293 MET B N 1
ATOM 2041 C CA . MET B 2 146 ? -13.835 8.996 -14.899 1.00 29.24 293 MET B CA 1
ATOM 2042 C C . MET B 2 146 ? -14.500 8.171 -13.814 1.00 32.38 293 MET B C 1
ATOM 2043 O O . MET B 2 146 ? -14.740 6.975 -13.987 1.00 28.14 293 MET B O 1
ATOM 2048 N N . CYS B 2 147 ? -14.776 8.817 -12.688 1.00 29.59 294 CYS B N 1
ATOM 2049 C CA . CYS B 2 147 ? -15.505 8.184 -11.602 1.00 26.65 294 CYS B CA 1
ATOM 2050 C C . CYS B 2 147 ? -16.913 8.755 -11.547 1.00 31.51 294 CYS B C 1
ATOM 2051 O O . CYS B 2 147 ? -17.091 9.951 -11.310 1.00 28.10 294 CYS B O 1
ATOM 2054 N N . TYR B 2 148 ? -17.908 7.902 -11.778 1.00 30.72 295 TYR B N 1
ATOM 2055 C CA . TYR B 2 148 ? -19.305 8.329 -11.762 1.00 31.33 295 TYR B CA 1
ATOM 2056 C C . TYR B 2 148 ? -19.840 8.468 -10.338 1.00 30.47 295 TYR B C 1
ATOM 2057 O O . TYR B 2 148 ? -20.929 9.001 -10.128 1.00 30.40 295 TYR B O 1
ATOM 2066 N N . ASP B 2 149 ? -19.073 7.975 -9.369 1.00 29.45 296 ASP B N 1
ATOM 2067 C CA . ASP B 2 149 ? -19.485 7.997 -7.971 1.00 30.51 296 ASP B CA 1
ATOM 2068 C C . ASP B 2 149 ? -18.771 9.115 -7.220 1.00 29.70 296 ASP B C 1
ATOM 2069 O O . ASP B 2 149 ? -17.576 9.034 -6.945 1.00 31.83 296 ASP B O 1
ATOM 2074 N N . ARG B 2 150 ? -19.524 10.153 -6.876 1.00 30.91 297 ARG B N 1
ATOM 2075 C CA . ARG B 2 150 ? -18.952 11.359 -6.292 1.00 29.31 297 ARG B CA 1
ATOM 2076 C C . ARG B 2 150 ? -18.909 11.305 -4.768 1.00 35.28 297 ARG B C 1
ATOM 2077 O O . ARG B 2 150 ? -18.494 12.261 -4.116 1.00 36.35 297 ARG B O 1
ATOM 2085 N N . ARG B 2 151 ? -19.341 10.177 -4.212 1.00 35.36 298 ARG B N 1
ATOM 2086 C CA . ARG B 2 151 ? -19.269 9.933 -2.777 1.00 31.23 298 ARG B CA 1
ATOM 2087 C C . ARG B 2 151 ? -17.910 9.341 -2.429 1.00 33.74 298 ARG B C 1
ATOM 2088 O O . ARG B 2 151 ? -17.699 8.138 -2.590 1.00 35.51 298 ARG B O 1
ATOM 2096 N N . THR B 2 152 ? -16.995 10.177 -1.944 1.00 31.26 299 THR B N 1
ATOM 2097 C CA . THR B 2 152 ? -15.597 9.773 -1.786 1.00 33.37 299 THR B CA 1
ATOM 2098 C C . THR B 2 152 ? -15.384 8.634 -0.790 1.00 34.14 299 THR B C 1
ATOM 2099 O O . THR B 2 152 ? -14.306 8.044 -0.748 1.00 36.05 299 THR B O 1
ATOM 2103 N N . ASP B 2 153 ? -16.400 8.324 0.010 1.00 30.97 300 ASP B N 1
ATOM 2104 C CA . ASP B 2 153 ? -16.296 7.211 0.946 1.00 32.09 300 ASP B CA 1
ATOM 2105 C C . ASP B 2 153 ? -16.841 5.925 0.320 1.00 39.11 300 ASP B C 1
ATOM 2106 O O . ASP B 2 153 ? -16.889 4.876 0.965 1.00 35.93 300 ASP B O 1
ATOM 2111 N N . LYS B 2 154 ? -17.242 6.009 -0.945 1.00 33.22 301 LYS B N 1
ATOM 2112 C CA . LYS B 2 154 ? -17.739 4.844 -1.665 1.00 31.63 301 LYS B CA 1
ATOM 2113 C C . LYS B 2 154 ? -17.019 4.657 -3.002 1.00 32.97 301 LYS B C 1
ATOM 2114 O O . LYS B 2 154 ? -16.320 3.664 -3.195 1.00 32.67 301 LYS B O 1
ATOM 2120 N N . GLN B 2 155 ? -17.193 5.613 -3.912 1.00 33.11 302 GLN B N 1
ATOM 2121 C CA . GLN B 2 155 ? -16.527 5.588 -5.215 1.00 35.70 302 GLN B CA 1
ATOM 2122 C C . GLN B 2 155 ? -16.708 4.242 -5.920 1.00 35.08 302 GLN B C 1
ATOM 2123 O O . GLN B 2 155 ? -15.738 3.622 -6.361 1.00 31.74 302 GLN B O 1
ATOM 2129 N N . TYR B 2 156 ? -17.959 3.801 -6.016 1.00 30.89 303 TYR B N 1
ATOM 2130 C CA . TYR B 2 156 ? -18.287 2.477 -6.537 1.00 27.92 303 TYR B CA 1
ATOM 2131 C C . TYR B 2 156 ? -18.090 2.332 -8.039 1.00 28.13 303 TYR B C 1
ATOM 2132 O O . TYR B 2 156 ? -17.653 1.288 -8.513 1.00 27.71 303 TYR B O 1
ATOM 2141 N N . TYR B 2 157 ? -18.430 3.375 -8.787 1.00 31.58 304 TYR B N 1
ATOM 2142 C CA . TYR B 2 157 ? -18.586 3.240 -10.230 1.00 30.64 304 TYR B CA 1
ATOM 2143 C C . TYR B 2 157 ? -17.576 4.054 -11.031 1.00 30.12 304 TYR B C 1
ATOM 2144 O O . TYR B 2 157 ? -17.518 5.278 -10.919 1.00 35.18 304 TYR B O 1
ATOM 2153 N N . TYR B 2 158 ? -16.787 3.359 -11.844 1.00 26.97 305 TYR B N 1
ATOM 2154 C CA . TYR B 2 158 ? -15.847 4.002 -12.753 1.00 28.22 305 TYR B CA 1
ATOM 2155 C C . TYR B 2 158 ? -16.194 3.666 -14.195 1.00 28.54 305 TYR B C 1
ATOM 2156 O O . TYR B 2 158 ? -16.855 2.665 -14.463 1.00 34.44 305 TYR B O 1
ATOM 2165 N N . ASP B 2 159 ? -15.744 4.498 -15.125 1.00 29.08 306 ASP B N 1
ATOM 2166 C CA . ASP B 2 159 ? -15.989 4.239 -16.536 1.00 30.39 306 ASP B CA 1
ATOM 2167 C C . ASP B 2 159 ? -15.207 3.012 -17.001 1.00 32.50 306 ASP B C 1
ATOM 2168 O O . ASP B 2 159 ? -13.987 2.957 -16.867 1.00 30.35 306 ASP B O 1
ATOM 2173 N N . LEU B 2 160 ? -15.922 2.029 -17.542 1.00 30.38 307 LEU B N 1
ATOM 2174 C CA . LEU B 2 160 ? -15.316 0.768 -17.959 1.00 29.55 307 LEU B CA 1
ATOM 2175 C C . LEU B 2 160 ? -14.272 0.957 -19.053 1.00 33.90 307 LEU B C 1
ATOM 2176 O O . LEU B 2 160 ? -13.168 0.415 -18.970 1.00 32.38 307 LEU B O 1
ATOM 2181 N N . ASP B 2 161 ? -14.624 1.729 -20.074 1.00 31.42 308 ASP B N 1
ATOM 2182 C CA . ASP B 2 161 ? -13.733 1.942 -21.206 1.00 34.21 308 ASP B CA 1
ATOM 2183 C C . ASP B 2 161 ? -12.422 2.610 -20.798 1.00 35.23 308 ASP B C 1
ATOM 2184 O O . ASP B 2 161 ? -11.347 2.189 -21.225 1.00 37.72 308 ASP B O 1
ATOM 2189 N N . ARG B 2 162 ? -12.510 3.646 -19.972 1.00 34.98 309 ARG B N 1
ATOM 2190 C CA . ARG B 2 162 ? -11.316 4.360 -19.535 1.00 35.52 309 ARG B CA 1
ATOM 2191 C C . ARG B 2 162 ? -10.455 3.501 -18.615 1.00 34.57 309 ARG B C 1
ATOM 2192 O O . ARG B 2 162 ? -9.233 3.649 -18.579 1.00 34.34 309 ARG B O 1
ATOM 2200 N N . PHE B 2 163 ? -11.095 2.598 -17.879 1.00 29.43 310 PHE B N 1
ATOM 2201 C CA . PHE B 2 163 ? -10.371 1.676 -17.011 1.00 32.36 310 PHE B CA 1
ATOM 2202 C C . PHE B 2 163 ? -9.569 0.655 -17.822 1.00 31.64 310 PHE B C 1
ATOM 2203 O O . PHE B 2 163 ? -8.406 0.382 -17.512 1.00 31.90 310 PHE B O 1
ATOM 2211 N N . ILE B 2 164 ? -10.189 0.091 -18.855 1.00 30.22 311 ILE B N 1
ATOM 2212 C CA . ILE B 2 164 ? -9.495 -0.856 -19.724 1.00 37.13 311 ILE B CA 1
ATOM 2213 C C . ILE B 2 164 ? -8.371 -0.131 -20.458 1.00 34.45 311 ILE B C 1
ATOM 2214 O O . ILE B 2 164 ? -7.285 -0.679 -20.652 1.00 37.43 311 ILE B O 1
ATOM 2219 N N . TYR B 2 165 ? -8.636 1.113 -20.844 1.00 31.56 312 TYR B N 1
ATOM 2220 C CA . TYR B 2 165 ? -7.635 1.947 -21.498 1.00 35.63 312 TYR B CA 1
ATOM 2221 C C . TYR B 2 165 ? -6.431 2.185 -20.589 1.00 36.33 312 TYR B C 1
ATOM 2222 O O . TYR B 2 165 ? -5.284 2.168 -21.038 1.00 35.56 312 TYR B O 1
ATOM 2231 N N . GLN B 2 166 ? -6.707 2.411 -19.311 1.00 34.67 313 GLN B N 1
ATOM 2232 C CA . GLN B 2 166 ? -5.664 2.676 -18.329 1.00 35.70 313 GLN B CA 1
ATOM 2233 C C . GLN B 2 166 ? -4.726 1.481 -18.167 1.00 35.97 313 GLN B C 1
ATOM 2234 O O . GLN B 2 166 ? -3.505 1.619 -18.265 1.00 35.39 313 GLN B O 1
ATOM 2240 N N . ILE B 2 167 ? -5.302 0.308 -17.927 1.00 37.32 314 ILE B N 1
ATOM 2241 C CA . ILE B 2 167 ? -4.511 -0.878 -17.618 1.00 34.12 314 ILE B CA 1
ATOM 2242 C C . ILE B 2 167 ? -3.806 -1.450 -18.844 1.00 32.26 314 ILE B C 1
ATOM 2243 O O . ILE B 2 167 ? -2.835 -2.194 -18.715 1.00 36.41 314 ILE B O 1
ATOM 2248 N N . THR B 2 168 ? -4.290 -1.103 -20.033 1.00 35.70 315 THR B N 1
ATOM 2249 C CA . THR B 2 168 ? -3.644 -1.545 -21.265 1.00 36.50 315 THR B CA 1
ATOM 2250 C C . THR B 2 168 ? -2.821 -0.426 -21.890 1.00 34.26 315 THR B C 1
ATOM 2251 O O . THR B 2 168 ? -2.246 -0.603 -22.962 1.00 31.92 315 THR B O 1
ATOM 2255 N N . ALA B 2 169 ? -2.783 0.725 -21.222 1.00 31.63 316 ALA B N 1
ATOM 2256 C CA . ALA B 2 169 ? -2.082 1.904 -21.723 1.00 31.21 316 ALA B CA 1
ATOM 2257 C C . ALA B 2 169 ? -2.498 2.234 -23.155 1.00 37.54 316 ALA B C 1
ATOM 2258 O O . ALA B 2 169 ? -1.709 2.768 -23.934 1.00 36.84 316 ALA B O 1
ATOM 2260 N N . GLY B 2 170 ? -3.739 1.898 -23.492 1.00 37.86 317 GLY B N 1
ATOM 2261 C CA . GLY B 2 170 ? -4.272 2.126 -24.821 1.00 33.03 317 GLY B CA 1
ATOM 2262 C C . GLY B 2 170 ? -3.519 1.422 -25.934 1.00 34.28 317 GLY B C 1
ATOM 2263 O O . GLY B 2 170 ? -3.436 1.941 -27.047 1.00 33.69 317 GLY B O 1
ATOM 2264 N N . ASN B 2 171 ? -2.974 0.242 -25.653 1.00 35.14 318 ASN B N 1
ATOM 2265 C CA . ASN B 2 171 ? -2.214 -0.478 -26.671 1.00 33.85 318 ASN B CA 1
ATOM 2266 C C . ASN B 2 171 ? -3.126 -1.198 -27.659 1.00 39.29 318 ASN B C 1
ATOM 2267 O O . ASN B 2 171 ? -4.303 -0.861 -27.791 1.00 41.90 318 ASN B O 1
ATOM 2272 N N . GLY B 2 172 ? -2.577 -2.195 -28.345 1.00 39.13 319 GLY B N 1
ATOM 2273 C CA . GLY B 2 172 ? -3.326 -2.939 -29.341 1.00 33.64 319 GLY B CA 1
ATOM 2274 C C . GLY B 2 172 ? -4.418 -3.803 -28.740 1.00 41.18 319 GLY B C 1
ATOM 2275 O O . GLY B 2 172 ? -5.418 -4.093 -29.396 1.00 43.03 319 GLY B O 1
ATOM 2276 N N . ASP B 2 173 ? -4.226 -4.220 -27.491 1.00 39.35 320 ASP B N 1
ATOM 2277 C CA . ASP B 2 173 ? -5.239 -5.001 -26.792 1.00 36.16 320 ASP B CA 1
ATOM 2278 C C . ASP B 2 173 ? -6.454 -4.145 -26.478 1.00 37.71 320 ASP B C 1
ATOM 2279 O O . ASP B 2 173 ? -7.578 -4.643 -26.440 1.00 37.42 320 ASP B O 1
ATOM 2284 N N . TYR B 2 174 ? -6.225 -2.856 -26.250 1.00 33.39 321 TYR B N 1
ATOM 2285 C CA . TYR B 2 174 ? -7.327 -1.939 -26.025 1.00 36.38 321 TYR B CA 1
ATOM 2286 C C . TYR B 2 174 ? -8.189 -1.838 -27.275 1.00 39.92 321 TYR B C 1
ATOM 2287 O O . TYR B 2 174 ? -9.412 -1.944 -27.199 1.00 39.41 321 TYR B O 1
ATOM 2296 N N . ASP B 2 175 ? -7.540 -1.637 -28.421 1.00 41.94 322 ASP B N 1
ATOM 2297 C CA . ASP B 2 175 ? -8.236 -1.497 -29.697 1.00 36.40 322 ASP B CA 1
ATOM 2298 C C . ASP B 2 175 ? -9.123 -2.697 -29.990 1.00 41.36 322 ASP B C 1
ATOM 2299 O O . ASP B 2 175 ? -10.248 -2.544 -30.463 1.00 45.71 322 ASP B O 1
ATOM 2304 N N . SER B 2 176 ? -8.608 -3.889 -29.704 1.00 41.17 323 SER B N 1
ATOM 2305 C CA . SER B 2 176 ? -9.371 -5.117 -29.881 1.00 39.50 323 SER B CA 1
ATOM 2306 C C . SER B 2 176 ? -10.589 -5.106 -28.973 1.00 42.51 323 SER B C 1
ATOM 2307 O O . SER B 2 176 ? -11.708 -5.362 -29.417 1.00 46.16 323 SER B O 1
ATOM 2310 N N . TRP B 2 177 ? -10.359 -4.799 -27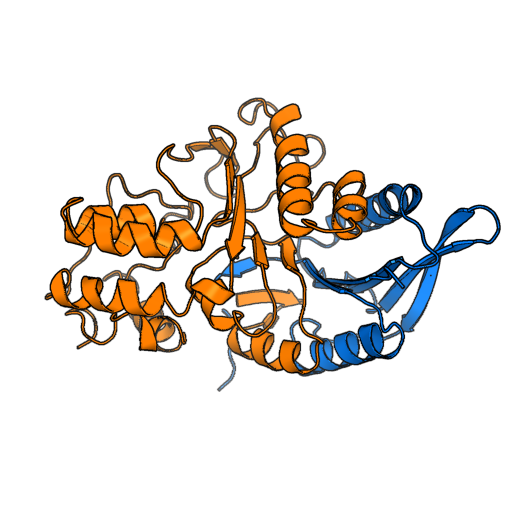.700 1.00 38.92 324 TRP B N 1
ATOM 2311 C CA . TRP B 2 177 ? -11.436 -4.716 -26.723 1.00 36.64 324 TRP B CA 1
ATOM 2312 C C . TRP B 2 177 ? -12.416 -3.609 -27.092 1.00 37.64 324 TRP B C 1
ATOM 2313 O O . TRP B 2 177 ? -13.631 -3.777 -26.978 1.00 33.32 324 TRP B O 1
ATOM 2324 N N . ARG B 2 178 ? -11.872 -2.481 -27.538 1.00 40.32 325 ARG B N 1
ATOM 2325 C CA . ARG B 2 178 ? -12.669 -1.321 -27.917 1.00 35.95 325 ARG B CA 1
ATOM 2326 C C . ARG B 2 178 ? -13.640 -1.642 -29.053 1.00 41.03 325 ARG B C 1
ATOM 2327 O O . ARG B 2 178 ? -14.737 -1.084 -29.119 1.00 39.17 325 ARG B O 1
ATOM 2335 N N . GLU B 2 179 ? -13.234 -2.548 -29.939 1.00 42.79 326 GLU B N 1
ATOM 2336 C CA . GLU B 2 179 ? -14.093 -2.990 -31.034 1.00 48.80 326 GLU B CA 1
ATOM 2337 C C . GLU B 2 179 ? -15.357 -3.652 -30.498 1.00 46.39 326 GLU B C 1
ATOM 2338 O O . GLU B 2 179 ? -16.455 -3.423 -31.005 1.00 44.28 326 GLU B O 1
ATOM 2344 N N . ALA B 2 180 ? -15.191 -4.471 -29.466 1.00 42.10 327 ALA B N 1
ATOM 2345 C CA . ALA B 2 180 ? -16.315 -5.175 -28.867 1.00 42.68 327 ALA B CA 1
ATOM 2346 C C . ALA B 2 180 ? -17.193 -4.229 -28.059 1.00 43.25 327 ALA B C 1
ATOM 2347 O O . ALA B 2 180 ? -18.411 -4.400 -28.003 1.00 44.73 327 ALA B O 1
ATOM 2349 N N . PHE B 2 181 ? -16.573 -3.231 -27.436 1.00 36.15 328 PHE B N 1
ATOM 2350 C CA . PHE B 2 181 ? -17.306 -2.283 -26.603 1.00 39.99 328 PHE B CA 1
ATOM 2351 C C . PHE B 2 181 ? -18.111 -1.301 -27.446 1.00 38.27 328 PHE B C 1
ATOM 2352 O O . PHE B 2 181 ? -19.194 -0.875 -27.047 1.00 37.21 328 PHE B O 1
ATOM 2360 N N . ASP B 2 182 ? -17.576 -0.944 -28.610 1.00 40.60 329 ASP B N 1
ATOM 2361 C CA . ASP B 2 182 ? -18.250 -0.017 -29.513 1.00 40.39 329 ASP B CA 1
ATOM 2362 C C . ASP B 2 182 ? -19.644 -0.506 -29.899 1.00 44.59 329 ASP B C 1
ATOM 2363 O O . ASP B 2 182 ? -20.522 0.292 -30.224 1.00 46.01 329 ASP B O 1
ATOM 2368 N N . LYS B 2 183 ? -19.842 -1.819 -29.849 1.00 44.20 330 LYS B N 1
ATOM 2369 C CA . LYS B 2 183 ? -21.111 -2.426 -30.229 1.00 45.03 330 LYS B CA 1
ATOM 2370 C C . LYS B 2 183 ? -22.131 -2.412 -29.086 1.00 41.91 330 LYS B C 1
ATOM 2371 O O . LYS B 2 183 ? -23.273 -2.838 -29.261 1.00 43.75 330 LYS B O 1
ATOM 2377 N N . VAL B 2 184 ? -21.722 -1.923 -27.920 1.00 39.04 331 VAL B N 1
ATOM 2378 C CA . VAL B 2 184 ? -22.578 -1.970 -26.740 1.00 34.74 331 VAL B CA 1
ATOM 2379 C C . VAL B 2 184 ? -23.305 -0.651 -26.508 1.00 39.65 331 VAL B C 1
ATOM 2380 O O . VAL B 2 184 ? -24.538 -0.610 -26.482 1.00 41.82 331 VAL B O 1
ATOM 2384 N N . MET B 2 185 ? -22.546 0.426 -26.333 1.00 34.75 332 MET B N 1
ATOM 2385 C CA . MET B 2 185 ? -23.148 1.735 -26.102 1.00 38.74 332 MET B CA 1
ATOM 2386 C C . MET B 2 185 ? -23.597 2.366 -27.415 1.00 41.48 332 MET B C 1
ATOM 2387 O O . MET B 2 185 ? -22.781 2.851 -28.198 1.00 47.91 332 MET B O 1
ATOM 2392 N N . VAL B 2 186 ? -24.904 2.352 -27.648 1.00 40.55 333 VAL B N 1
ATOM 2393 C CA . VAL B 2 186 ? -25.469 2.907 -28.868 1.00 38.99 333 VAL B CA 1
ATOM 2394 C C . VAL B 2 186 ? -25.864 4.371 -28.678 1.00 44.95 333 VAL B C 1
ATOM 2395 O O . VAL B 2 186 ? -26.120 5.086 -29.646 1.00 49.29 333 VAL B O 1
ATOM 2399 N N . TYR B 2 187 ? -25.912 4.809 -27.425 1.00 43.20 334 TYR B N 1
ATOM 2400 C CA . TYR B 2 187 ? -26.208 6.201 -27.110 1.00 40.00 334 TYR B CA 1
ATOM 2401 C C . TYR B 2 187 ? -25.476 6.625 -25.847 1.00 38.02 334 TYR B C 1
ATOM 2402 O O . TYR B 2 187 ? -25.459 5.897 -24.856 1.00 42.73 334 TYR B O 1
ATOM 2411 N N . TRP B 2 188 ? -24.877 7.809 -25.889 1.00 37.78 335 TRP B N 1
ATOM 2412 C CA . TRP B 2 188 ? -24.245 8.393 -24.714 1.00 36.73 335 TRP B CA 1
ATOM 2413 C C . TRP B 2 188 ? -24.095 9.894 -24.892 1.00 38.68 335 TRP B C 1
ATOM 2414 O O . TRP B 2 188 ? -23.276 10.362 -25.683 1.00 43.39 335 TRP B O 1
ATOM 2425 N N . LYS B 2 189 ? -24.910 10.643 -24.160 1.00 39.91 336 LYS B N 1
ATOM 2426 C CA . LYS B 2 189 ? -24.858 12.096 -24.196 1.00 42.02 336 LYS B CA 1
ATOM 2427 C C . LYS B 2 189 ? -24.842 12.645 -22.780 1.00 42.64 336 LYS B C 1
ATOM 2428 O O . LYS B 2 189 ? -25.508 12.114 -21.886 1.00 35.71 336 LYS B O 1
ATOM 2434 N N . SER B 2 190 ? -24.070 13.704 -22.578 1.00 38.04 337 SER B N 1
ATOM 2435 C CA . SER B 2 190 ? -23.978 14.332 -21.272 1.00 38.23 337 SER B CA 1
ATOM 2436 C C . SER B 2 190 ? -23.696 15.817 -21.386 1.00 41.37 337 SER B C 1
ATOM 2437 O O . SER B 2 190 ? -22.961 16.256 -22.268 1.00 45.27 337 SER B O 1
ATOM 2440 N N . THR B 2 191 ? -24.291 16.588 -20.486 1.00 38.29 338 THR B N 1
ATOM 2441 C CA . THR B 2 191 ? -23.911 17.976 -20.313 1.00 34.04 338 THR B CA 1
ATOM 2442 C C . THR B 2 191 ? -22.462 18.008 -19.832 1.00 37.81 338 THR B C 1
ATOM 2443 O O . THR B 2 191 ? -21.972 17.012 -19.298 1.00 34.36 338 THR B O 1
ATOM 2447 N N . PRO B 2 192 ? -21.760 19.138 -20.043 1.00 41.43 339 PRO B N 1
ATOM 2448 C CA . PRO B 2 192 ? -20.373 19.251 -19.574 1.00 39.36 339 PRO B CA 1
ATOM 2449 C C . PRO B 2 192 ? -20.208 18.825 -18.116 1.00 36.01 339 PRO B C 1
ATOM 2450 O O . PRO B 2 192 ? -19.200 18.218 -17.756 1.00 35.65 339 PRO B O 1
ATOM 2454 N N . ARG B 2 193 ? -21.201 19.136 -17.290 1.00 35.37 340 ARG B N 1
ATOM 2455 C CA . ARG B 2 193 ? -21.192 18.705 -15.901 1.00 34.31 340 ARG B CA 1
ATOM 2456 C C . ARG B 2 193 ? -22.556 18.146 -15.493 1.00 35.41 340 ARG B C 1
ATOM 2457 O O . ARG B 2 193 ? -23.568 18.409 -16.142 1.00 30.24 340 ARG B O 1
ATOM 2465 N N . ASN B 2 194 ? -22.560 17.347 -14.429 1.00 35.58 341 ASN B N 1
ATOM 2466 C CA . ASN B 2 194 ? -23.787 16.833 -13.828 1.00 34.54 341 ASN B CA 1
ATOM 2467 C C . ASN B 2 194 ? -23.881 17.284 -12.378 1.00 33.77 341 ASN B C 1
ATOM 2468 O O . ASN B 2 194 ? -22.910 17.795 -11.815 1.00 31.36 341 ASN B O 1
ATOM 2473 N N . TYR B 2 195 ? -25.041 17.086 -11.765 1.00 29.06 342 TYR B N 1
ATOM 2474 C CA . TYR B 2 195 ? -25.199 17.424 -10.359 1.00 30.25 342 TYR B CA 1
ATOM 2475 C C . TYR B 2 195 ? -25.150 16.189 -9.466 1.00 32.75 342 TYR B C 1
ATOM 2476 O O . TYR B 2 195 ? -25.822 15.191 -9.723 1.00 26.08 342 TYR B O 1
ATOM 2485 N N . SER B 2 196 ? -24.349 16.276 -8.411 1.00 31.33 343 SER B N 1
ATOM 2486 C CA . SER B 2 196 ? -24.313 15.245 -7.385 1.00 36.01 343 SER B CA 1
ATOM 2487 C C . SER B 2 196 ? -24.940 15.779 -6.100 1.00 35.85 343 SER B C 1
ATOM 2488 O O . SER B 2 196 ? -24.579 16.857 -5.628 1.00 32.22 343 SER B O 1
ATOM 2491 N N . ALA B 2 197 ? -25.880 15.026 -5.534 1.00 30.39 344 ALA B N 1
ATOM 2492 C CA . ALA B 2 197 ? -26.516 15.422 -4.280 1.00 34.91 344 ALA B CA 1
ATOM 2493 C C . ALA B 2 197 ? -25.554 15.260 -3.103 1.00 35.52 344 ALA B C 1
ATOM 2494 O O . ALA B 2 197 ? -25.868 15.627 -1.969 1.00 36.11 344 ALA B O 1
ATOM 2496 N N . TYR B 2 198 ? -24.374 14.721 -3.386 1.00 33.90 345 TYR B N 1
ATOM 2497 C CA . TYR B 2 198 ? -23.370 14.487 -2.359 1.00 32.69 345 TYR B CA 1
ATOM 2498 C C . TYR B 2 198 ? -22.185 15.443 -2.491 1.00 33.11 345 TYR B C 1
ATOM 2499 O O . TYR B 2 198 ? -21.633 15.894 -1.487 1.00 32.48 345 TYR B O 1
ATOM 2508 N N . ALA B 2 199 ? -21.808 15.760 -3.728 1.00 34.45 346 ALA B N 1
ATOM 2509 C CA . ALA B 2 199 ? -20.616 16.568 -3.978 1.00 31.12 346 ALA B CA 1
ATOM 2510 C C . ALA B 2 199 ? -20.908 17.870 -4.730 1.00 33.62 346 ALA B C 1
ATOM 2511 O O . ALA B 2 199 ? -20.072 18.773 -4.768 1.00 36.22 346 ALA B O 1
ATOM 2513 N N . GLY B 2 200 ? -22.089 17.969 -5.329 1.00 33.70 347 GLY B N 1
ATOM 2514 C CA . GLY B 2 200 ? -22.447 19.148 -6.097 1.00 28.79 347 GLY B CA 1
ATOM 2515 C C . GLY B 2 200 ? -22.212 18.953 -7.581 1.00 36.70 347 GLY B C 1
ATOM 2516 O O . GLY B 2 200 ? -22.149 17.820 -8.066 1.00 35.08 347 GLY B O 1
ATOM 2517 N N . MET B 2 201 ? -22.092 20.057 -8.309 1.00 33.35 348 MET B N 1
ATOM 2518 C CA . MET B 2 201 ? -21.765 19.985 -9.725 1.00 31.58 348 MET B CA 1
ATOM 2519 C C . MET B 2 201 ? -20.388 19.365 -9.891 1.00 34.07 348 MET B C 1
ATOM 2520 O O . MET B 2 201 ? -19.435 19.765 -9.225 1.00 34.84 348 MET B O 1
ATOM 2525 N N . PHE B 2 202 ? -20.292 18.371 -10.767 1.00 34.77 349 PHE B N 1
ATOM 2526 C CA . PHE B 2 202 ? -19.017 17.727 -11.050 1.00 29.78 349 PHE B CA 1
ATOM 2527 C C . PHE B 2 202 ? -18.841 17.548 -12.551 1.00 35.86 349 PHE B C 1
ATOM 2528 O O . PHE B 2 202 ? -19.819 17.395 -13.284 1.00 33.13 349 PHE B O 1
ATOM 2536 N N . THR B 2 203 ? -17.591 17.571 -13.004 1.00 32.66 350 THR B N 1
ATOM 2537 C CA . THR B 2 203 ? -17.290 17.458 -14.427 1.00 32.10 350 THR B CA 1
ATOM 2538 C C . THR B 2 203 ? -17.456 16.027 -14.942 1.00 36.55 350 THR B C 1
ATOM 2539 O O . THR B 2 203 ? -16.977 15.069 -14.332 1.00 30.99 350 THR B O 1
ATOM 2543 N N . MET B 2 204 ? -18.150 15.894 -16.067 1.00 35.70 351 MET B N 1
ATOM 2544 C CA . MET B 2 204 ? -18.229 14.626 -16.773 1.00 31.49 351 MET B CA 1
ATOM 2545 C C . MET B 2 204 ? -17.144 14.578 -17.841 1.00 38.43 351 MET B C 1
ATOM 2546 O O . MET B 2 204 ? -17.234 15.285 -18.845 1.00 38.22 351 MET B O 1
ATOM 2551 N N . ASN B 2 205 ? -16.121 13.757 -17.616 1.00 34.02 352 ASN B N 1
ATOM 2552 C CA . ASN B 2 205 ? -15.007 13.635 -18.555 1.00 39.58 352 ASN B CA 1
ATOM 2553 C C . ASN B 2 205 ? -15.475 13.351 -19.977 1.00 40.87 352 ASN B C 1
ATOM 2554 O O . ASN B 2 205 ? -16.374 12.540 -20.199 1.00 43.05 352 ASN B O 1
ATOM 2559 N N . GLN B 2 206 ? -14.857 14.035 -20.933 1.00 38.18 353 GLN B N 1
ATOM 2560 C CA . GLN B 2 206 ? -15.307 13.997 -22.317 1.00 41.71 353 GLN B CA 1
ATOM 2561 C C . GLN B 2 206 ? -15.011 12.658 -22.984 1.00 43.24 353 GLN B C 1
ATOM 2562 O O . GLN B 2 206 ? -15.584 12.347 -24.028 1.00 44.68 353 GLN B O 1
ATOM 2568 N N . ASP B 2 207 ? -14.126 11.866 -22.383 1.00 35.28 354 ASP B N 1
ATOM 2569 C CA . ASP B 2 207 ? -13.773 10.569 -22.952 1.00 34.10 354 ASP B CA 1
ATOM 2570 C C . ASP B 2 207 ? -14.507 9.413 -22.270 1.00 35.81 354 ASP B C 1
ATOM 2571 O O . ASP B 2 207 ? -14.273 8.248 -22.588 1.00 35.26 354 ASP B O 1
ATOM 2576 N N . ALA B 2 208 ? -15.386 9.738 -21.326 1.00 38.17 355 ALA B N 1
ATOM 2577 C CA . ALA B 2 208 ? -16.241 8.726 -20.716 1.00 36.36 355 ALA B CA 1
ATOM 2578 C C . ALA B 2 208 ? -17.214 8.192 -21.767 1.00 38.55 355 ALA B C 1
ATOM 2579 O O . ALA B 2 208 ? -17.601 8.916 -22.685 1.00 38.32 355 ALA B O 1
ATOM 2581 N N . LYS B 2 209 ? -17.606 6.929 -21.638 1.00 34.70 356 LYS B N 1
ATOM 2582 C CA . LYS B 2 209 ? -18.439 6.302 -22.656 1.00 32.24 356 LYS B CA 1
ATOM 2583 C C . LYS B 2 209 ? -19.834 5.953 -22.141 1.00 33.53 356 LYS B C 1
ATOM 2584 O O . LYS B 2 209 ? -20.699 5.546 -22.917 1.00 33.68 356 LYS B O 1
ATOM 2590 N N . GLY B 2 210 ? -20.049 6.104 -20.837 1.00 34.31 357 GLY B N 1
ATOM 2591 C CA . GLY B 2 210 ? -21.385 5.996 -20.272 1.00 33.97 357 GLY B CA 1
ATOM 2592 C C . GLY B 2 210 ? -21.799 4.665 -19.669 1.00 32.61 357 GLY B C 1
ATOM 2593 O O . GLY B 2 210 ? -22.966 4.476 -19.329 1.00 30.04 357 GLY B O 1
ATOM 2594 N N . LEU B 2 211 ? -20.852 3.743 -19.534 1.00 29.64 358 LEU B N 1
ATOM 2595 C CA . LEU B 2 211 ? -21.124 2.462 -18.890 1.00 30.63 358 LEU B CA 1
ATOM 2596 C C . LEU B 2 211 ? -20.138 2.251 -17.755 1.00 32.00 358 LEU B C 1
ATOM 2597 O O . LEU B 2 211 ? -18.925 2.276 -17.967 1.00 30.62 358 LEU B O 1
ATOM 2602 N N . SER B 2 212 ? -20.655 2.047 -16.548 1.00 24.81 359 SER B N 1
ATOM 2603 C CA . SER B 2 212 ? -19.792 1.967 -15.378 1.00 30.39 359 SER B CA 1
ATOM 2604 C C . SER B 2 212 ? -19.312 0.549 -15.098 1.00 33.39 359 SER B C 1
ATOM 2605 O O . SER B 2 212 ? -19.876 -0.428 -15.592 1.00 29.34 359 SER B O 1
ATOM 2608 N N . THR B 2 213 ? -18.261 0.458 -14.292 1.00 28.24 360 THR B N 1
ATOM 2609 C CA . THR B 2 213 ? -17.751 -0.815 -13.816 1.00 26.46 360 THR B CA 1
ATOM 2610 C C . THR B 2 213 ? -17.292 -0.672 -12.373 1.00 29.58 360 THR B C 1
ATOM 2611 O O . THR B 2 213 ? -17.016 0.433 -11.907 1.00 30.40 360 THR B O 1
ATOM 2615 N N . TYR B 2 214 ? -17.212 -1.791 -11.665 1.00 30.65 361 TYR B N 1
ATOM 2616 C CA . TYR B 2 214 ? -16.636 -1.785 -10.332 1.00 32.85 361 TYR B CA 1
ATOM 2617 C C . TYR B 2 214 ? -15.128 -1.971 -10.434 1.00 34.01 361 TYR B C 1
ATOM 2618 O O . TYR B 2 214 ? -14.623 -2.523 -11.413 1.00 32.2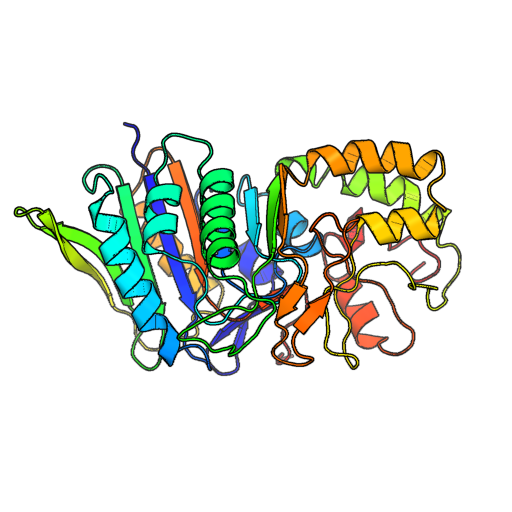3 361 TYR B O 1
ATOM 2627 N N . ILE B 2 215 ? -14.409 -1.476 -9.433 1.00 29.78 362 ILE B N 1
ATOM 2628 C CA . ILE B 2 215 ? -12.976 -1.705 -9.331 1.00 36.49 362 ILE B CA 1
ATOM 2629 C C . ILE B 2 215 ? -12.641 -2.054 -7.888 1.00 36.17 362 ILE B C 1
ATOM 2630 O O . ILE B 2 215 ? -12.998 -1.312 -6.972 1.00 37.61 362 ILE B O 1
ATOM 2635 N N . PRO B 2 216 ? -11.976 -3.201 -7.681 1.00 38.14 363 PRO B N 1
ATOM 2636 C CA . PRO B 2 216 ? -11.556 -3.640 -6.347 1.00 36.39 363 PRO B CA 1
ATOM 2637 C C . PRO B 2 216 ? -10.653 -2.619 -5.655 1.00 38.90 363 PRO B C 1
ATOM 2638 O O . PRO B 2 216 ? -9.935 -1.866 -6.314 1.00 37.66 363 PRO B O 1
ATOM 2642 N N . ARG B 2 217 ? -10.699 -2.605 -4.328 1.00 37.17 364 ARG B N 1
ATOM 2643 C CA . ARG B 2 217 ? -9.950 -1.643 -3.534 1.00 38.54 364 ARG B CA 1
ATOM 2644 C C . ARG B 2 217 ? -9.607 -2.267 -2.189 1.00 35.33 364 ARG B C 1
ATOM 2645 O O . ARG B 2 217 ? -10.407 -3.013 -1.624 1.00 35.23 364 ARG B O 1
ATOM 2653 N N . MET B 2 218 ? -8.415 -1.966 -1.686 1.00 40.79 365 MET B N 1
ATOM 2654 C CA . MET B 2 218 ? -7.942 -2.526 -0.424 1.00 39.77 365 MET B CA 1
ATOM 2655 C C . MET B 2 218 ? -8.865 -2.177 0.742 1.00 41.65 365 MET B C 1
ATOM 2656 O O . MET B 2 218 ? -9.005 -2.951 1.687 1.00 41.36 365 MET B O 1
ATOM 2661 N N . SER B 2 219 ? -9.500 -1.012 0.661 1.00 35.42 366 SER B N 1
ATOM 2662 C CA . SER B 2 219 ? -10.305 -0.502 1.764 1.00 36.75 366 SER B CA 1
ATOM 2663 C C . SER B 2 219 ? -11.601 -1.281 1.973 1.00 39.59 366 SER B C 1
ATOM 2664 O O . SER B 2 219 ? -12.156 -1.282 3.070 1.00 41.98 366 SER B O 1
ATOM 2667 N N . ALA B 2 220 ? -12.084 -1.941 0.925 1.00 36.58 367 ALA B N 1
ATOM 2668 C CA . ALA B 2 220 ? -13.396 -2.582 0.984 1.00 44.23 367 ALA B CA 1
ATOM 2669 C C . ALA B 2 220 ? -13.353 -4.067 0.623 1.00 41.58 367 ALA B C 1
ATOM 2670 O O . ALA B 2 220 ? -13.884 -4.471 -0.414 1.00 36.74 367 ALA B O 1
ATOM 2672 N N . PRO B 2 221 ? -12.744 -4.889 1.494 1.00 40.09 368 PRO B N 1
ATOM 2673 C CA . PRO B 2 221 ? -12.614 -6.327 1.227 1.00 38.12 368 PRO B CA 1
ATOM 2674 C C . PRO B 2 221 ? -13.970 -7.026 1.174 1.00 39.13 368 PRO B C 1
ATOM 2675 O O . PRO B 2 221 ? -14.173 -7.941 0.373 1.00 31.34 368 PRO B O 1
ATOM 2679 N N . SER B 2 222 ? -14.890 -6.585 2.025 1.00 32.08 369 SER B N 1
ATOM 2680 C CA . SER B 2 222 ? -16.234 -7.139 2.053 1.00 31.87 369 SER B CA 1
ATOM 2681 C C . SER B 2 222 ? -16.963 -6.895 0.734 1.00 34.31 369 SER B C 1
ATOM 2682 O O . SER B 2 222 ? -17.724 -7.745 0.270 1.00 34.37 369 SER B O 1
ATOM 2685 N N . LEU B 2 223 ? -16.722 -5.734 0.128 1.00 33.32 370 LEU B N 1
ATOM 2686 C CA . LEU B 2 223 ? -17.358 -5.388 -1.141 1.00 35.38 370 LEU B CA 1
ATOM 2687 C C . LEU B 2 223 ? -16.682 -6.107 -2.309 1.00 34.83 370 LEU B C 1
ATOM 2688 O O . LEU B 2 223 ? -17.336 -6.452 -3.294 1.00 32.21 370 LEU B O 1
ATOM 2693 N N . ASN B 2 224 ? -15.373 -6.326 -2.196 1.00 28.69 371 ASN B N 1
ATOM 2694 C CA . ASN B 2 224 ? -14.648 -7.132 -3.173 1.00 31.66 371 ASN B CA 1
ATOM 2695 C C . ASN B 2 224 ? -15.179 -8.561 -3.179 1.00 33.54 371 ASN B C 1
ATOM 2696 O O . ASN B 2 224 ? -15.271 -9.203 -4.227 1.00 34.38 371 ASN B O 1
ATOM 2701 N N . THR B 2 225 ? -15.526 -9.045 -1.989 1.00 35.81 372 THR B N 1
ATOM 2702 C CA . THR B 2 225 ? -16.119 -10.363 -1.822 1.00 33.74 372 THR B CA 1
ATOM 2703 C C . THR B 2 225 ? -17.512 -10.401 -2.439 1.00 35.95 372 THR B C 1
ATOM 2704 O O . THR B 2 225 ? -17.856 -11.340 -3.156 1.00 36.09 372 THR B O 1
ATOM 2708 N N . SER B 2 226 ? -18.306 -9.369 -2.163 1.00 35.84 373 SER B N 1
ATOM 2709 C CA . SER B 2 226 ? -19.658 -9.264 -2.709 1.00 35.45 373 SER B CA 1
ATOM 2710 C C . SER B 2 226 ? -19.662 -9.254 -4.234 1.00 33.63 373 SER B C 1
ATOM 2711 O O . SER B 2 226 ? -20.578 -9.776 -4.862 1.00 34.61 373 SER B O 1
ATOM 2714 N N . TYR B 2 227 ? -18.632 -8.655 -4.822 1.00 35.82 374 TYR B N 1
ATOM 2715 C CA . TYR B 2 227 ? -18.533 -8.546 -6.272 1.00 33.20 374 TYR B CA 1
ATOM 2716 C C . TYR B 2 227 ? -18.357 -9.916 -6.919 1.00 35.30 374 TYR B C 1
ATOM 2717 O O . TYR B 2 227 ? -18.672 -10.101 -8.094 1.00 39.17 374 TYR B O 1
ATOM 2726 N N . GLN B 2 228 ? -17.863 -10.880 -6.148 1.00 31.05 375 GLN B N 1
ATOM 2727 C CA . GLN B 2 228 ? -17.701 -12.240 -6.650 1.00 35.20 375 GLN B CA 1
ATOM 2728 C C . GLN B 2 228 ? -19.047 -12.941 -6.831 1.00 37.71 375 GLN B C 1
ATOM 2729 O O . GLN B 2 228 ? -19.109 -14.058 -7.343 1.00 37.07 375 GLN B O 1
ATOM 2735 N N . GLN B 2 229 ? -20.122 -12.277 -6.412 1.00 38.84 376 GLN B N 1
ATOM 2736 C CA . GLN B 2 229 ? -21.464 -12.832 -6.532 1.00 38.42 376 GLN B CA 1
ATOM 2737 C C . GLN B 2 229 ? -22.133 -12.410 -7.833 1.00 33.68 376 GLN B C 1
ATOM 2738 O O . GLN B 2 229 ? -23.096 -13.037 -8.272 1.00 35.73 376 GLN B O 1
ATOM 2744 N N . THR B 2 230 ? -21.629 -11.346 -8.448 1.00 31.07 377 THR B N 1
ATOM 2745 C CA . THR B 2 230 ? -22.190 -10.884 -9.712 1.00 31.89 377 THR B CA 1
ATOM 2746 C C . THR B 2 230 ? -21.859 -11.877 -10.820 1.00 35.00 377 THR B C 1
ATOM 2747 O O . THR B 2 230 ? -20.814 -12.528 -10.788 1.00 36.49 377 THR B O 1
ATOM 2751 N N . GLU B 2 231 ? -22.755 -12.006 -11.793 1.00 34.43 378 GLU B N 1
ATOM 2752 C CA A GLU B 2 231 ? -22.533 -12.913 -12.911 0.53 35.17 378 GLU B CA 1
ATOM 2753 C CA B GLU B 2 231 ? -22.529 -12.917 -12.909 0.47 35.14 378 GLU B CA 1
ATOM 2754 C C . GLU B 2 231 ? -21.474 -12.357 -13.860 1.00 36.35 378 GLU B C 1
ATOM 2755 O O . GLU B 2 231 ? -20.782 -13.109 -14.547 1.00 37.59 378 GLU B O 1
ATOM 2766 N N . TRP B 2 232 ? -21.351 -11.034 -13.894 1.00 35.16 379 TRP B N 1
ATOM 2767 C CA . TRP B 2 232 ? -20.341 -10.395 -14.728 1.00 31.14 379 TRP B CA 1
ATOM 2768 C C . TRP B 2 232 ? -18.943 -10.766 -14.250 1.00 29.21 379 TRP B C 1
ATOM 2769 O O . TRP B 2 232 ? -18.062 -11.036 -15.056 1.00 34.36 379 TRP B O 1
ATOM 2780 N N . TYR B 2 233 ? -18.753 -10.787 -12.936 1.00 29.22 380 TYR B N 1
ATOM 2781 C CA . TYR B 2 233 ? -17.482 -11.193 -12.343 1.00 33.68 380 TYR B CA 1
ATOM 2782 C C . TYR B 2 233 ? -17.028 -12.557 -12.858 1.00 36.70 380 TYR B C 1
ATOM 2783 O O . TYR B 2 233 ? -15.863 -12.742 -13.207 1.00 33.59 380 TYR B O 1
ATOM 2792 N N . LYS B 2 234 ? -17.960 -13.503 -12.903 1.00 36.43 381 LYS B N 1
ATOM 2793 C CA . LYS B 2 234 ? -17.652 -14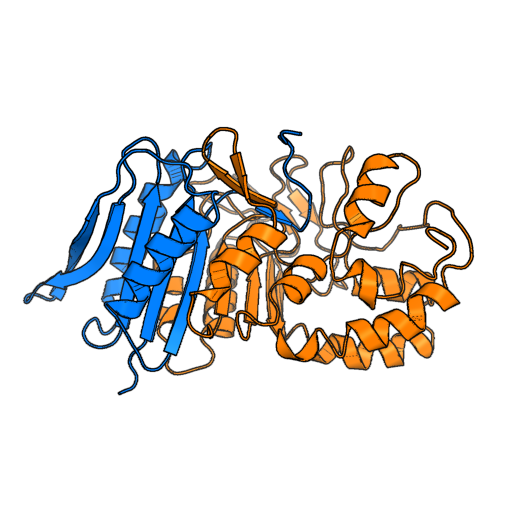.881 -13.277 1.00 37.71 381 LYS B CA 1
ATOM 2794 C C . LYS B 2 234 ? -17.187 -15.013 -14.730 1.00 40.30 381 LYS B C 1
ATOM 2795 O O . LYS B 2 234 ? -16.438 -15.932 -15.064 1.00 35.14 381 LYS B O 1
ATOM 2801 N N . VAL B 2 235 ? -17.615 -14.089 -15.585 1.00 38.62 382 VAL B N 1
ATOM 2802 C CA . VAL B 2 235 ? -17.321 -14.186 -17.013 1.00 36.17 382 VAL B CA 1
ATOM 2803 C C . VAL B 2 235 ? -16.413 -13.072 -17.532 1.00 33.38 382 VAL B C 1
ATOM 2804 O O . VAL B 2 235 ? -15.991 -13.105 -18.685 1.00 36.37 382 VAL B O 1
ATOM 2808 N N . SER B 2 236 ? -16.112 -12.090 -16.687 1.00 34.09 383 SER B N 1
ATOM 2809 C CA . SER B 2 236 ? -15.340 -10.930 -17.126 1.00 33.85 383 SER B CA 1
ATOM 2810 C C . SER B 2 236 ? -13.838 -11.181 -17.126 1.00 38.26 383 SER B C 1
ATOM 2811 O O . SER B 2 236 ? -13.090 -10.472 -17.798 1.00 37.80 383 SER B O 1
ATOM 2814 N N . GLY B 2 237 ? -13.400 -12.173 -16.358 1.00 36.47 384 GLY B N 1
ATOM 2815 C CA . GLY B 2 237 ? -11.986 -12.476 -16.241 1.00 28.94 384 GLY B CA 1
ATOM 2816 C C . GLY B 2 237 ? -11.409 -12.051 -14.902 1.00 33.24 384 GLY B C 1
ATOM 2817 O O . GLY B 2 237 ? -10.245 -12.328 -14.605 1.00 31.17 384 GLY B O 1
ATOM 2818 N N . TRP B 2 238 ? -12.224 -11.374 -14.098 1.00 32.96 385 TRP B N 1
ATOM 2819 C CA . TRP B 2 238 ? -11.801 -10.901 -12.782 1.00 33.89 385 TRP B CA 1
ATOM 2820 C C . TRP B 2 238 ? -11.339 -12.040 -11.880 1.00 34.31 385 TRP B C 1
ATOM 2821 O O . TRP B 2 238 ? -10.424 -11.864 -11.074 1.00 36.43 385 TRP B O 1
ATOM 2832 N N . ALA B 2 239 ? -11.971 -13.204 -12.019 1.00 34.39 386 ALA B N 1
ATOM 2833 C CA . ALA B 2 239 ? -11.625 -14.374 -11.210 1.00 39.10 386 ALA B CA 1
ATOM 2834 C C . ALA B 2 239 ? -10.185 -14.823 -11.450 1.00 38.03 386 ALA B C 1
ATOM 2835 O O . ALA B 2 239 ? -9.561 -15.429 -10.580 1.00 41.71 386 ALA B O 1
ATOM 2837 N N . ASP B 2 240 ? -9.662 -14.514 -12.631 1.00 37.22 387 ASP B N 1
ATOM 2838 C CA . ASP B 2 240 ? -8.317 -14.930 -13.005 1.00 34.96 387 ASP B CA 1
ATOM 2839 C C . ASP B 2 240 ? -7.282 -13.818 -12.843 1.00 36.70 387 ASP B C 1
ATOM 2840 O O . ASP B 2 240 ? -6.133 -13.976 -13.252 1.00 40.44 387 ASP B O 1
ATOM 2845 N N . THR B 2 241 ? -7.686 -12.693 -12.257 1.00 39.91 388 THR B N 1
ATOM 2846 C CA . THR B 2 241 ? -6.740 -11.617 -11.966 1.00 36.14 388 THR B CA 1
ATOM 2847 C C . THR B 2 241 ? -6.029 -11.888 -10.645 1.00 38.00 388 THR B C 1
ATOM 2848 O O . THR B 2 241 ? -6.439 -12.757 -9.879 1.00 39.33 388 THR B O 1
ATOM 2852 N N . GLY B 2 242 ? -4.967 -11.135 -10.379 1.00 42.20 389 GLY B N 1
ATOM 2853 C CA . GLY B 2 242 ? -4.229 -11.274 -9.136 1.00 38.96 389 GLY B CA 1
ATOM 2854 C C . GLY B 2 242 ? -5.042 -10.872 -7.919 1.00 40.96 389 GLY B C 1
ATOM 2855 O O . GLY B 2 242 ? -4.693 -11.213 -6.789 1.00 42.13 389 GLY B O 1
ATOM 2856 N N . TRP B 2 243 ? -6.128 -10.142 -8.152 1.00 45.13 390 TRP B N 1
ATOM 2857 C CA . TRP B 2 243 ? -7.009 -9.705 -7.075 1.00 42.54 390 TRP B CA 1
ATOM 2858 C C . TRP B 2 243 ? -7.826 -10.850 -6.490 1.00 39.72 390 TRP B C 1
ATOM 2859 O O . TRP B 2 243 ? -8.222 -10.801 -5.327 1.00 42.10 390 TRP B O 1
ATOM 2870 N N . TYR B 2 244 ? -8.077 -11.880 -7.293 1.00 40.28 391 TYR B N 1
ATOM 2871 C CA . TYR B 2 244 ? -8.991 -12.942 -6.881 1.00 43.10 391 TYR B CA 1
ATOM 2872 C C . TYR B 2 244 ? -8.438 -14.361 -7.029 1.00 48.36 391 TYR B C 1
ATOM 2873 O O . TYR B 2 244 ? -8.909 -15.277 -6.354 1.00 51.12 391 TYR B O 1
ATOM 2882 N N . LYS B 2 245 ? -7.456 -14.548 -7.908 1.00 45.19 392 LYS B N 1
ATOM 2883 C CA . LYS B 2 245 ? -6.921 -15.884 -8.169 1.00 42.11 392 LYS B CA 1
ATOM 2884 C C . LYS B 2 245 ? -6.123 -16.413 -6.985 1.00 51.52 392 LYS B C 1
ATOM 2885 O O . LYS B 2 245 ? -6.172 -17.606 -6.680 1.00 57.99 392 LYS B O 1
#

CATH classification: 3.40.50.11970

Secondary structure (DSSP, 8-state):
---EEEEEEEE-SSTTHHHHHHHHHHHHHHHTTS-TTTEEEEEEEESSS--EEEEEEE-TTS-EEEEEEEE--S--TTSHHHHHHHHHHHHHHS--SEEEEEEES-B-TT---S----/-EEEETTEEE-HHHHHHHTTSSPPEEEEEEESTT--BHHHHHHTTTTEEEEEE-SSPPPTT---HHHHHHHHT-SS-HHHHHHHHHHHHHHHT-STTTT--SSS--S--EEEEEEGGGHHHHHHHHHTTHHHH--S------TTS-BS---TTT---EEHHHHHHHHTTT-HHHHHHHHHHHTTEEEEEE-SEEEETTTEEEE--TT--S-EE----TT-HHHHHHHTTSHHHHHHSGGGSTTT-

InterPro domains:
  IPR005077 Peptidase C11, clostripain [PF03415] (24-350)
  IPR005077 Peptidase C11, clostripain [PTHR37835] (18-373)